Protein 8S8R (pdb70)

Sequence (253 aa):
MLAKRIIACLDVKDGRVVKGSNAENLRDSGDPVELGKFYSEIGIDELVFLDITASVEKRKTMLELVEKVAEQIDIPFTVGGGIHDFETASELILRGADKVSINTAAVENPSLITQIAQTFGSQAVVVAIDAKRVDGEFMVFTYSGKKNTGILLRDWVVEVEKRGAGEILLTSIDRDGTKSGYDTEMIRFVRPLTTLPIIASGGAGKMEHFLEAFLAGADAALAASVFHFREIDVRELKEYLKKHGVNVRLEGL

Foldseek 3Di:
DAAFFEEEEFEDELLWGDADADPVVFPDCRHCQRVQQVCLQQAHQEYEYEHAVLDDCCLVSLLVSLLNNQVRHDHAYEYEGNQQALVSLVSSVVSGHQAYEDEQNCVVPVLRLLVCCVVNNQSRYEYEFEWEQDVNFIFTADDLRPRGPVHGPLVVLLSNVVSRHQEYEYEHSVQAPVLQAFPLVVLLVSQVSDPHAYETHGHNNDLVSSLSNVVSPHRYYYYYCCVNNVPDRPQVSQVVNVVVPRNHDNPSD

Secondary structure (DSSP, 8-state):
----EEEEEEEEETTEE---S--TTSS-TT-HHHHHHHHHHHT--EEEEEESS-STTHHHHHHHHHHHHHTT--S-EEEESS--SHHHHHHHHHTT-SEEEESHHHHH-THHHHHHHHHH-GGGEEEEEEEEEETTEEEEEETTTTEEEEEEHHHHHHHHHHTT-SEEEEEETTTTTS-S---HHHHHHHGGG-SS-EEEES---SHHHHHHHHHTT-SEEEESHHHHTT-S-HHHHHHHHHHTT-----TT-

Solvent-accessible surface area: 11225 Å² total; per-residue (Å²): 198,106,51,41,37,0,1,0,10,6,42,0,112,85,11,103,6,56,104,76,26,109,14,153,89,26,236,41,12,0,34,0,21,51,13,0,86,44,14,27,102,56,4,0,15,11,0,4,0,67,3,93,53,32,71,121,126,10,104,111,32,1,22,80,1,0,76,89,0,33,134,90,14,131,23,54,2,2,0,0,14,24,6,123,59,64,93,9,0,8,28,2,24,131,88,27,3,67,22,0,11,3,30,30,13,0,20,99,68,35,39,2,0,35,70,0,9,144,84,49,32,48,148,6,0,0,0,12,0,22,0,51,139,40,140,44,86,17,29,0,20,1,114,112,11,180,98,64,32,54,60,44,0,113,67,11,0,72,48,0,55,166,82,22,3,11,9,0,10,3,14,4,45,80,79,79,46,70,82,68,6,7,20,32,91,3,4,131,77,0,59,106,49,10,118,24,35,0,3,1,15,6,4,6,18,112,47,67,23,0,16,57,0,15,124,10,15,0,6,0,0,5,5,31,21,0,11,46,104,134,76,21,80,3,121,101,0,0,60,42,0,82,177,90,64,11,39,2,110,54,110,69,57

Radius of gyration: 16.81 Å; Cα contacts (8 Å, |Δi|>4): 558; chains: 1; bounding box: 45×40×42 Å

Structure (mmCIF, N/CA/C/O backbone):
data_8S8R
#
_entry.id   8S8R
#
_cell.length_a   79.321
_cell.length_b   44.206
_cell.length_c   63.460
_cell.angle_alpha   90.00
_cell.angle_beta   111.82
_cell.angle_gamma   90.00
#
_symmetry.space_group_name_H-M   'C 1 2 1'
#
loop_
_entity.id
_entity.type
_entity.pdbx_description
1 polymer 'Imidazole glycerol phosphate synthase subunit HisF'
2 non-polymer 'PHOSPHATE ION'
3 water water
#
loop_
_atom_site.group_PDB
_atom_site.id
_atom_site.type_symbol
_atom_site.label_atom_id
_atom_site.label_alt_id
_atom_site.label_comp_id
_atom_site.label_asym_id
_atom_site.label_entity_id
_atom_site.label_seq_id
_atom_site.pdbx_PDB_ins_code
_atom_site.Cartn_x
_atom_site.Cartn_y
_atom_site.Cartn_z
_atom_site.occupancy
_atom_site.B_iso_or_equiv
_atom_site.auth_seq_id
_atom_site.auth_comp_id
_atom_site.auth_asym_id
_atom_site.auth_atom_id
_atom_site.pdbx_PDB_model_num
ATOM 1 N N . MET A 1 1 ? 14.253 20.470 -2.318 1.00 14.82 1 MET D N 1
ATOM 2 C CA . MET A 1 1 ? 14.328 20.325 -0.87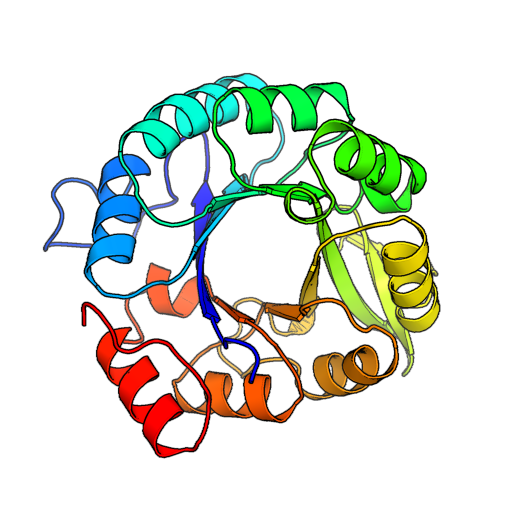1 1.00 16.48 1 MET D CA 1
ATOM 3 C C . MET A 1 1 ? 15.055 21.516 -0.261 1.00 14.93 1 MET D C 1
ATOM 4 O O . MET A 1 1 ? 15.749 22.253 -0.950 1.00 15.80 1 MET D O 1
ATOM 9 N N . LEU A 1 2 ? 14.891 21.703 1.046 1.00 15.78 2 LEU D N 1
ATOM 10 C CA . LEU A 1 2 ? 15.444 22.883 1.696 1.00 16.27 2 LEU D CA 1
ATOM 11 C C . LEU A 1 2 ? 16.964 22.831 1.688 1.00 13.74 2 LEU D C 1
ATOM 12 O O . LEU A 1 2 ? 17.570 21.760 1.800 1.00 16.22 2 LEU D O 1
ATOM 17 N N . ALA A 1 3 ? 17.573 23.995 1.518 1.00 18.16 3 ALA D N 1
ATOM 18 C CA . ALA A 1 3 ? 19.015 24.096 1.624 1.00 18.67 3 ALA D CA 1
ATOM 19 C C . ALA A 1 3 ? 19.463 23.726 3.031 1.00 15.07 3 ALA D C 1
ATOM 20 O O . ALA A 1 3 ? 18.738 23.904 4.020 1.00 16.51 3 ALA D O 1
ATOM 22 N N . LYS A 1 4 ? 20.668 23.190 3.114 1.00 13.84 4 LYS D N 1
ATOM 23 C CA . LYS A 1 4 ? 21.328 22.943 4.385 1.00 11.55 4 LYS D CA 1
ATOM 24 C C . LYS A 1 4 ? 22.596 23.780 4.385 1.00 12.20 4 LYS D C 1
ATOM 25 O O . LYS A 1 4 ? 23.411 23.676 3.461 1.00 16.72 4 LYS D O 1
ATOM 31 N N . ARG A 1 5 ? 22.744 24.637 5.386 1.00 9.71 5 ARG D N 1
ATOM 32 C CA . ARG A 1 5 ? 23.742 25.697 5.375 1.00 9.93 5 ARG D CA 1
ATOM 33 C C . ARG A 1 5 ? 24.834 25.444 6.403 1.00 8.50 5 ARG D C 1
ATOM 34 O O . ARG A 1 5 ? 24.578 24.898 7.478 1.00 9.06 5 ARG D O 1
ATOM 42 N N . ILE A 1 6 ? 26.053 25.850 6.053 1.00 8.81 6 ILE D N 1
ATOM 43 C CA . ILE A 1 6 ? 27.201 25.870 6.953 1.00 9.47 6 ILE D CA 1
ATOM 44 C C . ILE A 1 6 ? 27.455 27.325 7.306 1.00 8.66 6 ILE D C 1
ATOM 45 O O . ILE A 1 6 ? 27.652 28.156 6.411 1.00 9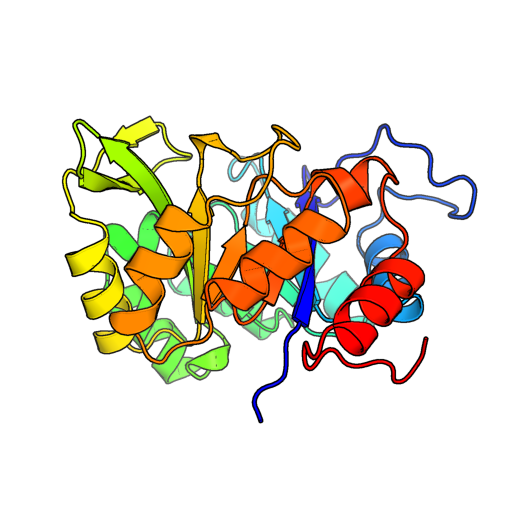.49 6 ILE D O 1
ATOM 50 N N . ILE A 1 7 ? 27.460 27.640 8.601 1.00 8.83 7 ILE D N 1
ATOM 51 C CA . ILE A 1 7 ? 27.552 29.018 9.072 1.00 9.34 7 ILE D CA 1
ATOM 52 C C . ILE A 1 7 ? 28.716 29.122 10.043 1.00 8.72 7 ILE D C 1
ATOM 53 O O . ILE A 1 7 ? 28.881 28.264 10.916 1.00 9.26 7 ILE D O 1
ATOM 58 N N . ALA A 1 8 ? 29.543 30.146 9.873 1.00 9.37 8 ALA D N 1
ATOM 59 C CA . ALA A 1 8 ? 30.664 30.399 10.768 1.00 9.71 8 ALA D CA 1
ATOM 60 C C . ALA A 1 8 ? 30.277 31.460 11.783 1.00 9.44 8 ALA D C 1
ATOM 61 O O . ALA A 1 8 ? 29.723 32.501 11.413 1.00 10.25 8 ALA D O 1
ATOM 63 N N . CYS A 1 9 ? 30.591 31.207 13.052 1.00 9.48 9 CYS D N 1
ATOM 64 C CA . CYS A 1 9 ? 30.357 32.166 14.118 1.00 10.72 9 CYS D CA 1
ATOM 65 C C . CYS A 1 9 ? 31.676 32.857 14.437 1.00 10.74 9 CYS D C 1
ATOM 66 O O . CYS A 1 9 ? 32.654 32.195 14.813 1.00 12.71 9 CYS D O 1
ATOM 69 N N . LEU A 1 10 ? 31.699 34.178 14.259 1.00 11.34 10 LEU D N 1
ATOM 70 C CA . LEU A 1 10 ? 32.864 35.014 14.507 1.00 11.97 10 LEU D CA 1
ATOM 71 C C . LEU A 1 10 ? 32.595 35.785 15.784 1.00 11.81 10 LEU D C 1
ATOM 72 O O . LEU A 1 10 ? 31.688 36.621 15.839 1.00 12.26 10 LEU D O 1
ATOM 77 N N . ASP A 1 11 ? 33.356 35.478 16.818 1.00 12.53 11 ASP D N 1
ATOM 78 C CA . ASP A 1 11 ? 33.179 36.152 18.085 1.00 12.98 11 ASP D CA 1
ATOM 79 C C . ASP A 1 11 ? 33.895 37.488 18.025 1.00 13.10 11 ASP D C 1
ATOM 80 O O . ASP A 1 11 ? 35.040 37.565 17.568 1.00 15.42 11 ASP D O 1
ATOM 85 N N . VAL A 1 12 ? 33.220 38.532 18.489 1.00 13.17 12 VAL D N 1
ATOM 86 C CA . VAL A 1 12 ? 33.668 39.904 18.307 1.00 15.42 12 VAL D CA 1
ATOM 87 C C . VAL A 1 12 ? 33.866 40.556 19.665 1.00 14.28 12 VAL D C 1
ATOM 88 O O . VAL A 1 12 ? 33.060 40.375 20.583 1.00 17.45 12 VAL D O 1
ATOM 92 N N . LYS A 1 13 ? 34.940 41.331 19.772 1.00 15.18 13 LYS D N 1
ATOM 93 C CA . LYS A 1 13 ? 35.201 42.187 20.916 1.00 15.85 13 LYS D CA 1
ATOM 94 C C . LYS A 1 13 ? 35.723 43.505 20.377 1.00 17.38 13 LYS D C 1
ATOM 95 O O . LYS A 1 13 ? 36.690 43.521 19.611 1.00 16.52 13 LYS D O 1
ATOM 101 N N . ASP A 1 14 ? 35.075 44.600 20.773 1.00 18.22 14 ASP D N 1
ATOM 102 C CA . ASP A 1 14 ? 35.450 45.945 20.331 1.00 19.67 14 ASP D CA 1
ATOM 103 C C . ASP A 1 14 ? 35.507 46.044 18.807 1.00 20.15 14 ASP D C 1
ATOM 104 O O . ASP A 1 14 ? 36.416 46.650 18.236 1.00 23.33 14 ASP D O 1
ATOM 109 N N . GLY A 1 15 ? 34.536 45.424 18.139 1.00 17.73 15 GLY D N 1
ATOM 110 C CA . GLY A 1 15 ? 34.438 45.531 16.699 1.00 20.98 15 GLY D CA 1
ATOM 111 C C . GLY A 1 15 ? 35.445 44.722 15.922 1.00 21.34 15 GLY D C 1
ATOM 112 O O . GLY A 1 15 ? 35.519 44.869 14.698 1.00 22.56 15 GLY D O 1
ATOM 113 N N . ARG A 1 16 ? 36.220 43.868 16.585 1.00 18.72 16 ARG D N 1
ATOM 114 C CA . ARG A 1 16 ? 37.196 43.030 15.907 1.00 20.00 16 ARG D CA 1
ATOM 115 C C . ARG A 1 16 ? 36.987 41.574 16.297 1.00 19.46 16 ARG D C 1
ATOM 116 O O . ARG A 1 16 ? 36.521 41.266 17.399 1.00 19.52 16 ARG D O 1
ATOM 124 N N . VAL A 1 17 ? 37.324 40.681 15.378 1.00 18.10 17 VAL D N 1
ATOM 125 C CA . VAL A 1 17 ? 37.141 39.258 15.627 1.00 18.88 17 VAL D CA 1
ATOM 126 C C . VAL A 1 17 ? 38.250 38.771 16.546 1.00 19.08 17 VAL D C 1
ATOM 127 O O . VAL A 1 17 ? 39.432 39.060 16.326 1.00 21.47 17 VAL D O 1
ATOM 131 N N . VAL A 1 18 ? 37.864 38.051 17.595 1.00 16.92 18 VAL D N 1
ATOM 132 C CA . VAL A 1 18 ? 38.802 37.495 18.561 1.00 19.64 18 VAL D CA 1
ATOM 133 C C . VAL A 1 18 ? 39.871 36.709 17.816 1.00 19.21 18 VAL D C 1
ATOM 134 O O . VAL A 1 18 ? 39.560 35.791 17.049 1.00 23.16 18 VAL D O 1
ATOM 138 N N . LYS A 1 19 ? 41.134 37.089 18.011 1.00 26.21 19 LYS D N 1
ATOM 139 C CA . LYS A 1 19 ? 42.239 36.531 17.241 1.00 32.27 19 LYS D CA 1
ATOM 140 C C . LYS A 1 19 ? 42.909 35.388 17.991 1.00 40.00 19 LYS D C 1
ATOM 141 O O . LYS A 1 19 ? 42.242 34.616 18.689 1.00 36.71 19 LYS D O 1
ATOM 147 N N . GLY A 1 20 ? 44.228 35.278 17.849 1.00 43.33 20 GLY D N 1
ATOM 148 C CA . GLY A 1 20 ? 44.971 34.229 18.516 1.00 48.66 20 GLY D CA 1
ATOM 149 C C . GLY A 1 20 ? 44.967 32.898 17.804 1.00 50.63 20 GLY D C 1
ATOM 150 O O . GLY A 1 20 ? 45.144 31.860 18.449 1.00 54.73 20 GLY D O 1
ATOM 151 N N . SER A 1 21 ? 44.783 32.891 16.482 1.00 49.38 21 SER D N 1
ATOM 152 C CA . SER A 1 21 ? 44.633 31.645 15.746 1.00 51.21 21 SER D CA 1
ATOM 153 C C . SER A 1 21 ? 45.479 31.532 14.485 1.00 53.60 21 SER D C 1
ATOM 154 O O . SER A 1 21 ? 45.495 30.453 13.880 1.00 53.37 21 SER D O 1
ATOM 157 N N . ASN A 1 22 ? 46.159 32.599 14.062 1.00 55.44 22 ASN D N 1
ATOM 158 C CA . ASN A 1 22 ? 47.119 32.547 12.962 1.00 55.84 22 ASN D CA 1
ATOM 159 C C . ASN A 1 22 ? 46.502 32.158 11.623 1.00 54.20 22 ASN D C 1
ATOM 160 O O . ASN A 1 22 ? 46.530 30.986 11.233 1.00 54.25 22 ASN D O 1
ATOM 165 N N . ALA A 1 23 ? 45.951 33.139 10.910 1.00 52.15 23 ALA D N 1
ATOM 166 C CA . ALA A 1 23 ? 45.567 32.966 9.513 1.00 50.65 23 ALA D CA 1
ATOM 167 C C . ALA A 1 23 ? 46.687 33.569 8.669 1.00 49.49 23 ALA D C 1
ATOM 168 O O . ALA A 1 23 ? 46.573 34.663 8.117 1.00 48.57 23 ALA D O 1
ATOM 170 N N . GLU A 1 24 ? 47.798 32.832 8.586 1.00 50.42 24 GLU D N 1
ATOM 171 C CA . GLU A 1 24 ? 48.966 33.307 7.852 1.00 51.40 24 GLU D CA 1
ATOM 172 C C . GLU A 1 24 ? 48.703 33.456 6.359 1.00 47.11 24 GLU D C 1
ATOM 173 O O . GLU A 1 24 ? 49.575 33.955 5.639 1.00 46.39 24 GLU D O 1
ATOM 179 N N . ASN A 1 25 ? 47.536 33.031 5.881 1.00 43.41 25 ASN D N 1
ATOM 180 C CA . ASN A 1 25 ? 47.078 33.343 4.537 1.00 39.70 25 ASN D CA 1
ATOM 181 C C . ASN A 1 25 ? 46.318 34.660 4.470 1.00 38.36 25 ASN D C 1
ATOM 182 O O . ASN A 1 25 ? 45.973 35.103 3.370 1.00 37.02 25 ASN D O 1
ATOM 187 N N . LEU A 1 26 ? 46.052 35.290 5.611 1.00 40.01 26 LEU D N 1
ATOM 188 C CA . LEU A 1 26 ? 45.351 36.562 5.673 1.00 36.18 26 LEU D CA 1
ATOM 189 C C . LEU A 1 26 ? 46.267 37.621 6.269 1.00 33.22 26 LEU D C 1
ATOM 190 O O . LEU A 1 26 ? 47.164 37.315 7.060 1.00 36.75 26 LEU D O 1
ATOM 195 N N . ARG A 1 27 ? 46.036 38.874 5.876 1.00 32.37 27 ARG D N 1
ATOM 196 C CA . ARG A 1 27 ? 46.825 39.968 6.425 1.00 35.20 27 ARG D CA 1
ATOM 197 C C . ARG A 1 27 ? 46.408 40.304 7.853 1.00 33.74 27 ARG D C 1
ATOM 198 O O . ARG A 1 27 ? 47.259 40.676 8.668 1.00 34.05 27 ARG D O 1
ATOM 206 N N . ASP A 1 28 ? 45.119 40.162 8.181 1.00 28.74 28 ASP D N 1
ATOM 207 C CA . ASP A 1 28 ? 44.644 40.475 9.529 1.00 29.29 28 ASP D CA 1
ATOM 208 C C . ASP A 1 28 ? 43.355 39.688 9.779 1.00 26.68 28 ASP D C 1
ATOM 209 O O . ASP A 1 28 ? 42.267 40.153 9.428 1.00 25.19 28 ASP D O 1
ATOM 214 N N . SER A 1 29 ? 43.490 38.523 10.415 1.00 27.90 29 SER D N 1
ATOM 215 C CA . SER A 1 29 ? 42.327 37.707 10.744 1.00 28.19 29 SER D CA 1
ATOM 216 C C . SER A 1 29 ? 41.458 38.312 11.840 1.00 23.97 29 SER D C 1
ATOM 217 O O . SER A 1 29 ? 40.408 37.739 12.155 1.00 23.99 29 SER D O 1
ATOM 220 N N . GLY A 1 30 ? 41.866 39.435 12.437 1.00 24.07 30 GLY D N 1
ATOM 221 C CA . GLY A 1 30 ? 40.994 40.158 13.345 1.00 24.58 30 GLY D CA 1
ATOM 222 C C . GLY A 1 30 ? 40.019 41.098 12.673 1.00 21.47 30 GLY D C 1
ATOM 22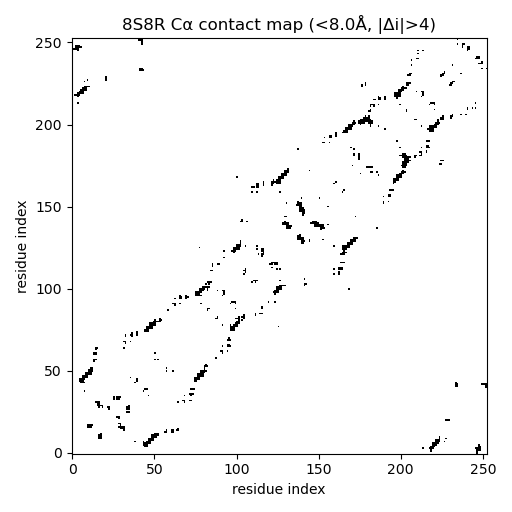3 O O . GLY A 1 30 ? 39.076 41.569 13.316 1.00 21.67 30 GLY D O 1
ATOM 224 N N . ASP A 1 31 ? 40.231 41.377 11.395 1.00 21.17 31 ASP D N 1
ATOM 225 C CA . ASP A 1 31 ? 39.366 42.279 10.648 1.00 20.91 31 ASP D CA 1
ATOM 226 C C . ASP A 1 31 ? 38.086 41.554 10.250 1.00 18.59 31 ASP D C 1
ATOM 227 O O . ASP A 1 31 ? 38.152 40.569 9.506 1.00 18.70 31 ASP D O 1
ATOM 232 N N . PRO A 1 32 ? 36.910 42.011 10.695 1.00 17.78 32 PRO D N 1
ATOM 233 C CA . PRO A 1 32 ? 35.669 41.313 10.314 1.00 17.41 32 PRO D CA 1
ATOM 234 C C . PRO A 1 32 ? 35.383 41.364 8.829 1.00 17.21 32 PRO D C 1
ATOM 235 O O . PRO A 1 32 ? 34.758 40.441 8.293 1.00 18.25 32 PRO D O 1
ATOM 239 N N . VAL A 1 33 ? 35.818 42.423 8.148 1.00 18.72 33 VAL D N 1
ATOM 240 C CA . VAL A 1 33 ? 35.627 42.510 6.706 1.00 19.69 33 VAL D CA 1
ATOM 241 C C . VAL A 1 33 ? 36.473 41.462 5.994 1.00 17.84 33 VAL D C 1
ATOM 242 O O . VAL A 1 33 ? 35.958 40.643 5.224 1.00 18.17 33 VAL D O 1
ATOM 246 N N . GLU A 1 34 ? 37.785 41.457 6.252 1.00 19.11 34 GLU D N 1
ATOM 247 C CA . GLU A 1 34 ? 38.658 40.527 5.543 1.00 19.05 34 GLU D CA 1
ATOM 248 C C . GLU A 1 34 ? 38.327 39.082 5.889 1.00 15.51 34 GLU D C 1
ATOM 249 O O . GLU A 1 34 ? 38.318 38.214 5.010 1.00 15.77 34 GLU D O 1
ATOM 255 N N . LEU A 1 35 ? 38.051 38.806 7.165 1.00 16.68 35 LEU D N 1
ATOM 256 C CA . LEU A 1 35 ? 37.757 37.435 7.562 1.00 16.86 35 LEU D CA 1
ATOM 257 C C . LEU A 1 35 ? 36.419 36.975 7.000 1.00 14.93 35 LEU D C 1
ATOM 258 O O . LEU A 1 35 ? 36.309 35.859 6.481 1.00 15.90 35 LEU D O 1
ATOM 263 N N . GLY A 1 36 ? 35.397 37.827 7.082 1.00 16.47 36 GLY D N 1
ATOM 264 C CA . GLY A 1 36 ? 34.104 37.462 6.526 1.00 15.70 36 GLY D CA 1
ATOM 265 C C . GLY A 1 36 ? 34.160 37.260 5.026 1.00 16.96 36 GLY D C 1
ATOM 266 O O . GLY A 1 36 ? 33.563 36.320 4.492 1.00 17.07 36 GLY D O 1
ATOM 267 N N . LYS A 1 37 ? 34.890 38.130 4.327 1.00 15.99 37 LYS D N 1
ATOM 268 C CA . LYS A 1 37 ? 35.030 37.978 2.883 1.00 17.34 37 LYS D CA 1
ATOM 269 C C . LYS A 1 37 ? 35.747 36.682 2.533 1.00 17.91 37 LYS D C 1
ATOM 270 O O . LYS A 1 37 ? 35.356 35.983 1.591 1.00 17.47 37 LYS D O 1
ATOM 276 N N . PHE A 1 38 ? 36.796 36.345 3.282 1.00 15.20 38 PHE D N 1
ATOM 277 C CA . PHE A 1 38 ? 37.495 35.086 3.060 1.00 16.61 38 PHE D CA 1
ATOM 278 C C . PHE A 1 38 ? 36.541 33.905 3.211 1.00 16.61 38 PHE D C 1
ATOM 279 O O . PHE A 1 38 ? 36.444 33.053 2.320 1.00 17.46 38 PHE D O 1
ATOM 287 N N . TYR A 1 39 ? 35.801 33.852 4.327 1.00 15.89 39 TYR D N 1
ATOM 288 C CA . TYR A 1 39 ? 34.856 32.752 4.520 1.00 16.57 39 TYR D CA 1
ATOM 289 C C . TYR A 1 39 ? 33.853 32.681 3.378 1.00 15.64 39 TYR D C 1
ATOM 290 O O . TYR A 1 39 ? 33.519 31.589 2.902 1.00 17.07 39 TYR D O 1
ATOM 299 N N . SER A 1 40 ? 33.363 33.839 2.936 1.00 16.17 40 SER D N 1
ATOM 300 C CA . SER A 1 40 ? 32.461 33.909 1.789 1.00 18.69 40 SER D CA 1
ATOM 301 C C . SER A 1 40 ? 33.069 33.269 0.550 1.00 21.37 40 SER D C 1
ATOM 302 O O . SER A 1 40 ? 32.359 32.665 -0.262 1.00 22.57 40 SER D O 1
ATOM 305 N N . GLU A 1 41 ? 34.381 33.403 0.378 1.00 18.61 41 GLU D N 1
ATOM 306 C CA . GLU A 1 41 ? 35.029 32.927 -0.837 1.00 19.36 41 GLU D CA 1
ATOM 307 C C . GLU A 1 41 ? 35.390 31.451 -0.777 1.00 22.87 41 GLU D C 1
ATOM 308 O O . GLU A 1 41 ? 35.571 30.830 -1.830 1.00 23.26 41 GLU D O 1
ATOM 314 N N . ILE A 1 42 ? 35.484 30.870 0.420 1.00 20.48 42 ILE D N 1
ATOM 315 C CA . ILE A 1 42 ? 35.844 29.466 0.557 1.00 20.70 42 ILE D CA 1
ATOM 316 C C . ILE A 1 42 ? 34.641 28.570 0.793 1.00 19.39 42 ILE D C 1
ATOM 317 O O . ILE A 1 42 ? 34.818 27.369 1.033 1.00 21.86 42 ILE D O 1
ATOM 322 N N . GLY A 1 43 ? 33.427 29.114 0.755 1.00 18.71 43 GLY D N 1
ATOM 323 C CA . GLY A 1 43 ? 32.230 28.302 0.753 1.00 18.89 43 GLY D CA 1
ATOM 324 C C . GLY A 1 43 ? 31.347 28.364 1.985 1.00 14.14 43 GLY D C 1
ATOM 325 O O . GLY A 1 43 ? 30.373 27.610 2.049 1.00 16.57 43 GLY D O 1
ATOM 326 N N . ILE A 1 44 ? 31.659 29.201 2.975 1.00 13.14 44 ILE D N 1
ATOM 327 C CA . ILE A 1 44 ? 30.745 29.396 4.095 1.00 11.97 44 ILE D CA 1
ATOM 328 C C . ILE A 1 44 ? 29.477 30.056 3.571 1.00 12.03 44 ILE D C 1
ATOM 329 O O . ILE A 1 44 ? 29.530 30.966 2.733 1.00 13.20 44 ILE D O 1
ATOM 334 N N . ASP A 1 45 ? 28.318 29.578 4.032 1.00 11.11 45 ASP D N 1
ATOM 335 C CA . ASP A 1 45 ? 27.050 30.063 3.503 1.00 10.10 45 ASP D CA 1
ATOM 336 C C . ASP A 1 45 ? 26.562 31.341 4.166 1.00 11.24 45 ASP D C 1
ATOM 337 O O . ASP A 1 45 ? 25.935 32.169 3.508 1.00 11.43 45 ASP D O 1
ATOM 342 N N . GLU A 1 46 ? 26.796 31.505 5.467 1.00 10.09 46 GLU D N 1
ATOM 343 C CA . GLU A 1 46 ? 26.392 32.698 6.197 1.00 8.98 46 GLU D CA 1
ATOM 344 C C . GLU A 1 46 ? 27.374 32.894 7.330 1.00 8.35 46 GLU D C 1
ATOM 345 O O . GLU A 1 46 ? 28.126 31.983 7.679 1.00 10.00 46 GLU D O 1
ATOM 351 N N . LEU A 1 47 ? 27.350 34.078 7.914 1.00 8.93 47 LEU D N 1
ATOM 352 C CA . LEU A 1 47 ? 28.154 34.367 9.082 1.00 9.53 47 LEU D CA 1
ATOM 353 C C . LEU A 1 47 ? 27.250 34.768 10.231 1.00 9.24 47 LEU D C 1
ATOM 354 O O . LEU A 1 47 ? 26.158 35.310 10.033 1.00 9.57 47 LEU D O 1
ATOM 359 N N . VAL A 1 48 ? 27.744 34.549 11.440 1.00 9.91 48 VAL D N 1
ATOM 360 C CA . VAL A 1 48 ? 27.191 35.164 12.634 1.00 9.26 48 VAL D CA 1
ATOM 361 C C . VAL A 1 48 ? 28.321 35.933 13.291 1.00 11.11 48 VAL D C 1
ATOM 362 O O . VAL A 1 48 ? 29.400 35.372 13.523 1.00 11.76 48 VAL D O 1
ATOM 366 N N . PHE A 1 49 ? 28.089 37.213 13.562 1.00 9.92 49 PHE D N 1
ATOM 367 C CA . PHE A 1 49 ? 29.000 38.021 14.364 1.00 10.60 49 PHE D CA 1
ATOM 368 C C . PHE A 1 49 ? 28.390 38.131 15.751 1.00 11.68 49 PHE D C 1
ATOM 369 O O . PHE A 1 49 ?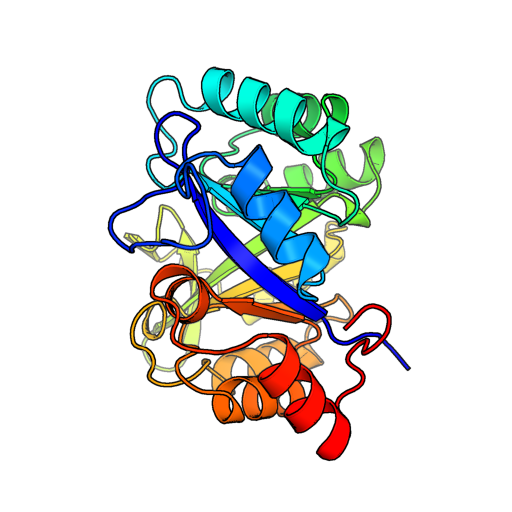 27.324 38.730 15.920 1.00 12.24 49 PHE D O 1
ATOM 377 N N . LEU A 1 50 ? 29.055 37.536 16.729 1.00 11.86 50 LEU D N 1
ATOM 378 C CA . LEU A 1 50 ? 28.559 37.458 18.093 1.00 11.95 50 LEU D CA 1
ATOM 379 C C . LEU A 1 50 ? 29.449 38.341 18.954 1.00 12.90 50 LEU D C 1
ATOM 380 O O . LEU A 1 50 ? 30.634 38.044 19.136 1.00 12.95 50 LEU D O 1
ATOM 385 N N . ASP A 1 51 ? 28.904 39.442 19.461 1.00 11.80 51 ASP D N 1
ATOM 386 C CA . ASP A 1 51 ? 29.666 40.228 20.425 1.00 13.95 51 ASP D CA 1
ATOM 387 C C . ASP A 1 51 ? 29.641 39.497 21.759 1.00 14.98 51 ASP D C 1
ATOM 388 O O . ASP A 1 51 ? 28.591 39.397 22.399 1.00 15.86 51 ASP D O 1
ATOM 393 N N . ILE A 1 52 ? 30.803 38.979 22.172 1.00 16.41 52 ILE D N 1
ATOM 394 C CA . ILE A 1 52 ? 30.901 38.149 23.374 1.00 17.82 52 ILE D CA 1
ATOM 395 C C . ILE A 1 52 ? 31.143 38.962 24.633 1.00 18.67 52 ILE D C 1
ATOM 396 O O . ILE A 1 52 ? 31.139 38.396 25.739 1.00 21.81 52 ILE D O 1
ATOM 401 N N . THR A 1 53 ? 31.402 40.259 24.496 1.00 19.26 53 THR D N 1
ATOM 402 C CA . THR A 1 53 ?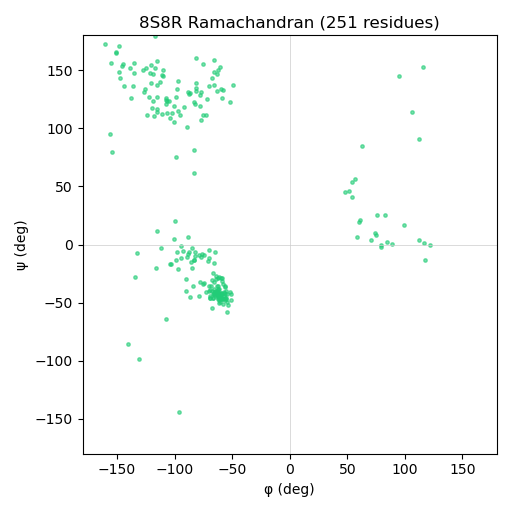 31.401 41.159 25.638 1.00 24.84 53 THR D CA 1
ATOM 403 C C . THR A 1 53 ? 29.992 41.678 25.884 1.00 30.62 53 THR D C 1
ATOM 404 O O . THR A 1 53 ? 29.520 41.708 27.024 1.00 40.20 53 THR D O 1
ATOM 408 N N . ALA A 1 54 ? 29.310 42.082 24.812 1.00 33.38 54 ALA D N 1
ATOM 409 C CA . ALA A 1 54 ? 27.902 42.473 24.821 1.00 37.26 54 ALA D CA 1
ATOM 410 C C . ALA A 1 54 ? 27.619 43.664 25.733 1.00 42.26 54 ALA D C 1
ATOM 411 O O . ALA A 1 54 ? 26.471 43.877 26.138 1.00 44.40 54 ALA D O 1
ATOM 413 N N . SER A 1 55 ? 28.636 44.468 26.052 1.00 43.83 55 SER D N 1
ATOM 414 C CA . SER A 1 55 ? 28.485 45.465 27.106 1.00 46.86 55 SER D CA 1
ATOM 415 C C . SER A 1 55 ? 28.945 46.863 26.707 1.00 47.47 55 SER D C 1
ATOM 416 O O . SER A 1 55 ? 28.200 47.613 26.068 1.00 47.92 55 SER D O 1
ATOM 419 N N . VAL A 1 56 ? 30.167 47.219 27.092 1.00 47.87 56 VAL D N 1
ATOM 420 C CA . VAL A 1 56 ? 30.622 48.605 27.048 1.00 48.93 56 VAL D CA 1
ATOM 421 C C . VAL A 1 56 ? 30.989 48.980 25.620 1.00 46.92 56 VAL D C 1
ATOM 422 O O . VAL A 1 56 ? 31.767 48.279 24.961 1.00 47.24 56 VAL D O 1
ATOM 426 N N . GLU A 1 57 ? 30.435 50.095 25.143 1.00 44.48 57 GLU D N 1
ATOM 427 C CA . GLU A 1 57 ? 30.622 50.593 23.783 1.00 42.31 57 GLU D CA 1
ATOM 428 C C . GLU A 1 57 ? 30.185 49.596 22.717 1.00 38.70 57 GLU D C 1
ATOM 429 O O . GLU A 1 57 ? 30.389 49.847 21.524 1.00 32.94 57 GLU D O 1
ATOM 435 N N . LYS A 1 58 ? 29.582 48.475 23.127 1.00 39.14 58 LYS D N 1
ATOM 436 C CA . LYS A 1 58 ? 29.165 47.433 22.194 1.00 34.06 58 LYS D CA 1
ATOM 437 C C . LYS A 1 58 ? 28.252 47.988 21.112 1.00 33.02 58 LYS D C 1
ATOM 438 O O . LYS A 1 58 ? 28.419 47.686 19.926 1.00 27.49 58 LYS D O 1
ATOM 444 N N . ARG A 1 59 ? 27.264 48.791 21.510 1.00 32.09 59 ARG D N 1
ATOM 445 C CA . ARG A 1 59 ? 26.278 49.302 20.566 1.00 32.61 59 ARG D CA 1
ATOM 446 C C . ARG A 1 59 ? 26.943 50.020 19.398 1.00 30.52 59 ARG D C 1
ATOM 447 O O . ARG A 1 59 ? 26.741 49.645 18.239 1.00 25.12 59 ARG D O 1
ATOM 455 N N . LYS A 1 60 ? 27.740 51.064 19.685 1.00 29.02 60 LYS D N 1
ATOM 456 C CA . LYS A 1 60 ? 28.402 51.823 18.619 1.00 27.80 60 LYS D CA 1
ATOM 457 C C . LYS A 1 60 ? 29.357 50.944 17.812 1.00 26.92 60 LYS D C 1
ATOM 458 O O . LYS A 1 60 ? 29.259 50.903 16.579 1.00 26.67 60 LYS D O 1
ATOM 464 N N . THR A 1 61 ? 30.245 50.194 18.480 1.00 25.21 61 THR D N 1
ATOM 465 C CA . THR A 1 61 ? 31.244 49.422 17.743 1.00 24.42 61 THR D CA 1
ATOM 466 C C . THR A 1 61 ? 30.599 48.376 16.842 1.00 20.79 61 THR D C 1
ATOM 467 O O . THR A 1 61 ? 31.097 48.120 15.741 1.00 18.86 61 THR D O 1
ATOM 471 N N . MET A 1 62 ? 29.490 47.776 17.279 1.00 20.19 62 MET D N 1
ATOM 472 C CA . MET A 1 62 ? 28.809 46.808 16.426 1.00 18.74 62 MET D CA 1
ATOM 473 C C . MET A 1 62 ? 28.142 47.480 15.234 1.00 19.16 62 MET D C 1
ATOM 474 O O . MET A 1 62 ? 28.108 46.911 14.137 1.00 17.89 62 MET D O 1
ATOM 479 N N . LEU A 1 63 ? 27.603 48.685 15.425 1.00 18.89 63 LEU D N 1
ATOM 480 C CA . LEU A 1 63 ? 27.046 49.418 14.292 1.00 18.21 63 LEU D CA 1
ATOM 481 C C . LEU A 1 63 ? 28.108 49.678 13.231 1.00 17.42 63 LEU D C 1
ATOM 482 O O . LEU A 1 63 ? 27.853 49.522 12.032 1.00 17.23 63 LEU D O 1
ATOM 487 N N . GLU A 1 64 ? 29.313 50.071 13.655 1.00 19.70 64 GLU D N 1
ATOM 488 C CA . GLU A 1 64 ? 30.381 50.325 12.694 1.00 18.78 64 GLU D CA 1
ATOM 489 C C . GLU A 1 64 ? 30.804 49.047 11.989 1.00 16.40 64 GLU D C 1
ATOM 490 O O . GLU A 1 64 ? 31.071 49.058 10.785 1.00 17.07 64 GLU D O 1
ATOM 496 N N . LEU A 1 65 ? 30.890 47.938 12.728 1.00 17.68 65 LEU D N 1
ATOM 497 C CA . LEU A 1 65 ? 31.203 46.660 12.101 1.00 15.29 65 LEU D CA 1
ATOM 498 C C . LEU A 1 65 ? 30.179 46.318 11.030 1.00 14.13 65 LEU D C 1
ATOM 499 O O . LEU A 1 65 ? 30.539 45.909 9.920 1.00 14.81 65 LEU D O 1
ATOM 504 N N . VAL A 1 66 ? 28.894 46.461 11.360 1.00 13.94 66 VAL D N 1
ATOM 505 C CA . VAL A 1 66 ? 27.833 46.156 10.402 1.00 13.89 66 VAL D CA 1
ATOM 506 C C . VAL A 1 66 ? 27.984 47.011 9.155 1.00 14.82 66 VAL D C 1
ATOM 507 O O . VAL A 1 66 ? 27.890 46.516 8.025 1.00 15.12 66 VAL D O 1
ATOM 511 N N . GLU A 1 67 ? 28.206 48.313 9.347 1.00 14.22 67 GLU D N 1
ATOM 512 C CA . GLU A 1 67 ? 28.359 49.218 8.214 1.00 16.11 67 GLU D CA 1
ATOM 513 C C . GLU A 1 67 ? 29.494 48.766 7.306 1.00 18.72 67 GLU D C 1
ATOM 514 O O . GLU A 1 67 ? 29.337 48.716 6.080 1.00 20.58 67 GLU D O 1
ATOM 520 N N . LYS A 1 68 ? 30.631 48.384 7.890 1.00 17.43 68 LYS D N 1
ATOM 521 C CA . LYS A 1 68 ? 31.766 47.964 7.074 1.00 18.84 68 LYS D CA 1
ATOM 522 C C . LYS A 1 68 ? 31.538 46.596 6.444 1.00 18.70 68 LYS D C 1
ATOM 523 O O . LYS A 1 68 ? 31.872 46.383 5.274 1.00 21.52 68 LYS D O 1
ATOM 529 N N . VAL A 1 69 ? 30.966 45.657 7.197 1.00 17.22 69 VAL D N 1
ATOM 530 C CA . VAL A 1 69 ? 30.799 44.301 6.684 1.00 16.31 69 VAL D CA 1
ATOM 531 C C . VAL A 1 69 ? 29.766 44.261 5.565 1.00 15.89 69 VAL D C 1
ATOM 532 O O . VAL A 1 69 ? 29.987 43.639 4.519 1.00 16.83 69 VAL D O 1
ATOM 536 N N . ALA A 1 70 ? 28.625 44.918 5.769 1.00 16.08 70 ALA D N 1
ATOM 537 C CA . ALA A 1 70 ? 27.520 44.809 4.820 1.00 16.09 70 ALA D CA 1
ATOM 538 C C . ALA A 1 70 ? 27.931 45.242 3.421 1.00 19.21 70 ALA D C 1
ATOM 539 O O . ALA A 1 70 ? 27.453 44.683 2.428 1.00 17.55 70 ALA D O 1
ATOM 541 N N . GLU A 1 71 ? 28.819 46.230 3.317 1.00 18.52 71 GLU D N 1
ATOM 542 C CA . GLU A 1 71 ? 29.173 46.736 1.998 1.00 22.71 71 GLU D CA 1
ATOM 543 C C . GLU A 1 71 ? 30.222 45.889 1.292 1.00 22.63 71 GLU D C 1
ATOM 544 O O . GLU A 1 71 ? 30.454 46.097 0.095 1.00 25.83 71 GLU D O 1
ATOM 550 N N . GLN A 1 72 ? 30.848 44.935 1.983 1.00 19.89 72 GLN D N 1
ATOM 551 C CA . GLN A 1 72 ? 31.945 44.172 1.410 1.00 21.15 72 GLN D CA 1
ATOM 552 C C . GLN A 1 72 ? 31.674 42.686 1.245 1.00 23.98 72 GLN D C 1
ATOM 553 O O . GLN A 1 72 ? 32.377 42.040 0.460 1.00 25.69 72 GLN D O 1
ATOM 559 N N . ILE A 1 73 ? 30.706 42.117 1.954 1.00 18.49 73 ILE D N 1
ATOM 560 C CA . ILE A 1 73 ? 30.479 40.679 1.879 1.00 22.26 73 ILE D CA 1
ATOM 561 C C . ILE A 1 73 ? 29.170 40.396 1.163 1.00 20.98 73 ILE D C 1
ATOM 562 O O . ILE A 1 73 ? 28.216 41.181 1.221 1.00 22.39 73 ILE D O 1
ATOM 567 N N . ASP A 1 74 ? 29.126 39.242 0.502 1.00 16.82 74 ASP D N 1
ATOM 568 C CA . ASP A 1 74 ? 28.022 38.885 -0.376 1.00 17.83 74 ASP D CA 1
ATOM 569 C C . ASP A 1 74 ? 27.230 37.684 0.122 1.00 18.37 74 ASP D C 1
ATOM 570 O O . ASP A 1 74 ? 26.422 37.132 -0.633 1.00 20.83 74 ASP D O 1
ATOM 575 N N . ILE A 1 75 ? 27.454 37.256 1.354 1.00 14.33 75 ILE D N 1
ATOM 576 C CA . ILE A 1 75 ? 26.640 36.213 1.979 1.00 12.58 75 ILE D CA 1
ATOM 577 C C . ILE A 1 75 ? 25.913 36.847 3.153 1.00 10.85 75 ILE D C 1
ATOM 578 O O . ILE A 1 75 ? 26.341 37.885 3.680 1.00 11.69 75 ILE D O 1
ATOM 583 N N . PRO A 1 76 ? 24.807 36.247 3.585 1.00 11.28 76 PRO D N 1
ATOM 584 C CA . PRO A 1 76 ? 24.061 36.821 4.707 1.00 10.22 76 PRO D CA 1
ATOM 585 C C . PRO A 1 76 ? 24.872 36.773 5.987 1.00 9.38 76 PRO D C 1
ATOM 586 O O . PRO A 1 76 ? 25.675 35.860 6.205 1.00 10.30 76 PRO D O 1
ATOM 590 N N . PHE A 1 77 ? 24.650 37.769 6.838 1.00 10.53 77 PHE D N 1
ATOM 591 C CA . PHE A 1 77 ? 25.192 37.707 8.182 1.00 10.45 77 PHE D CA 1
ATOM 592 C C . PHE A 1 77 ? 24.159 38.118 9.214 1.00 9.29 77 PHE D C 1
ATOM 593 O O . PHE A 1 77 ? 23.278 38.957 8.973 1.00 9.39 77 PHE D O 1
ATOM 601 N N . THR A 1 78 ? 24.289 37.486 10.371 1.00 8.96 78 THR D N 1
ATOM 602 C CA . THR A 1 78 ? 23.496 37.761 11.552 1.00 8.92 78 THR D CA 1
ATOM 603 C C . THR A 1 78 ? 24.405 38.417 12.571 1.00 8.69 78 THR D C 1
ATOM 604 O O . THR A 1 78 ? 25.598 38.123 12.640 1.00 10.01 78 THR D O 1
ATOM 608 N N . VAL A 1 79 ? 23.900 39.339 13.360 1.00 30.00 79 VAL D N 1
ATOM 609 C CA . VAL A 1 79 ? 24.639 39.912 14.478 1.00 30.00 79 VAL D CA 1
ATOM 610 C C . VAL A 1 79 ? 24.021 39.506 15.812 1.00 30.00 79 VAL D C 1
ATOM 611 O O . VAL A 1 79 ? 22.810 39.745 16.022 1.00 30.00 79 VAL D O 1
ATOM 615 N N . GLY A 1 80 ? 24.583 39.227 16.730 1.00 10.86 80 GLY D N 1
ATOM 616 C CA . GLY A 1 80 ? 23.980 38.931 18.011 1.00 12.99 80 GLY D CA 1
ATOM 617 C C . GLY A 1 80 ? 24.899 39.340 19.138 1.00 11.74 80 GLY D C 1
ATOM 618 O O . GLY A 1 80 ? 26.058 39.695 18.929 1.00 12.04 80 GLY D O 1
ATOM 619 N N . GLY A 1 81 ? 24.353 39.274 20.347 1.00 13.96 81 GLY D N 1
ATOM 620 C CA . GLY A 1 81 ? 25.128 39.494 21.549 1.00 15.57 81 GLY D CA 1
ATOM 621 C C . GLY A 1 81 ? 24.712 40.768 22.246 1.00 19.68 81 GLY D C 1
ATOM 622 O O . GLY A 1 81 ? 25.235 41.844 21.950 1.00 22.46 81 GLY D O 1
ATOM 623 N N . GLY A 1 82 ? 23.756 40.659 23.162 1.00 16.84 82 GLY D N 1
ATOM 624 C CA . GLY A 1 82 ? 23.315 41.811 23.916 1.00 19.12 82 GLY D CA 1
ATOM 625 C C . GLY A 1 82 ? 22.420 42.769 23.167 1.00 17.19 82 GLY D C 1
ATOM 626 O O . GLY A 1 82 ? 22.386 43.957 23.499 1.00 22.40 82 GLY D O 1
ATOM 627 N N . ILE A 1 83 ? 21.700 42.297 22.153 1.00 16.27 83 ILE D N 1
ATOM 628 C CA . ILE A 1 83 ? 20.684 43.109 21.494 1.00 14.64 83 ILE D CA 1
ATOM 629 C C . ILE A 1 83 ? 19.473 43.118 22.415 1.00 14.56 83 ILE D C 1
ATOM 630 O O . ILE A 1 83 ? 18.781 42.107 22.562 1.00 16.12 83 ILE D O 1
ATOM 635 N N . HIS A 1 84 ? 19.235 44.255 23.064 1.00 16.27 84 HIS D N 1
ATOM 636 C CA . HIS A 1 84 ? 18.292 44.329 24.171 1.00 18.34 84 HIS D CA 1
ATOM 637 C C . HIS A 1 84 ? 16.920 44.865 23.789 1.00 15.96 84 HIS D C 1
ATOM 638 O O . HIS A 1 84 ? 15.993 44.754 24.598 1.00 17.84 84 HIS D O 1
ATOM 645 N N . ASP A 1 85 ? 16.753 45.463 22.612 1.00 14.42 85 ASP D N 1
ATOM 646 C CA . ASP A 1 85 ? 15.486 46.128 22.344 1.00 14.82 85 ASP D CA 1
ATOM 647 C C . ASP A 1 85 ? 15.296 46.306 20.846 1.00 13.71 85 ASP D C 1
ATOM 648 O O . ASP A 1 85 ? 16.202 46.059 20.044 1.00 14.46 85 ASP D O 1
ATOM 653 N N . PHE A 1 86 ? 14.096 46.765 20.489 1.00 13.15 86 PHE D N 1
ATOM 654 C CA . PHE A 1 86 ? 13.744 46.932 19.086 1.00 13.73 86 PHE D CA 1
ATOM 655 C C . PHE A 1 86 ? 14.627 47.967 18.401 1.00 13.38 86 PHE D C 1
ATOM 656 O O . PHE A 1 86 ? 15.048 47.768 17.257 1.00 14.05 86 PHE D O 1
ATOM 664 N N . GLU A 1 87 ? 14.906 49.084 19.076 1.00 14.54 87 GLU D N 1
ATOM 665 C CA . GLU A 1 87 ? 15.710 50.129 18.449 1.00 15.05 87 GLU D CA 1
ATOM 666 C C . GLU A 1 87 ? 17.098 49.622 18.080 1.00 13.58 87 GLU D C 1
ATOM 667 O O . GLU A 1 87 ? 17.604 49.912 16.991 1.00 14.00 87 GLU D O 1
ATOM 673 N N . THR A 1 88 ? 17.724 48.857 18.970 1.00 14.10 88 THR D N 1
ATOM 674 C CA . THR A 1 88 ? 19.039 48.310 18.667 1.00 14.08 88 THR D CA 1
ATOM 675 C C . THR A 1 88 ? 18.975 47.382 17.460 1.00 12.38 88 THR D C 1
ATOM 676 O O . THR A 1 88 ? 19.804 47.468 16.548 1.00 13.06 88 THR D O 1
ATOM 680 N N . ALA A 1 89 ? 17.988 46.482 17.440 1.00 12.92 89 ALA D N 1
ATOM 681 C CA . ALA A 1 89 ? 17.845 45.576 16.310 1.00 11.92 89 ALA D CA 1
ATOM 682 C C . ALA A 1 89 ? 17.614 46.354 15.026 1.00 11.43 89 ALA D C 1
ATOM 683 O O . ALA A 1 89 ? 18.224 46.061 13.991 1.00 12.17 89 ALA D O 1
ATOM 685 N N . SER A 1 90 ? 16.738 47.363 15.088 1.00 12.80 90 SER D N 1
ATOM 686 C CA . SER A 1 90 ? 16.418 48.174 13.919 1.00 12.39 90 SER D CA 1
ATOM 687 C C . SER A 1 90 ? 17.660 48.854 13.361 1.00 11.90 90 SER D C 1
ATOM 688 O O . SER A 1 90 ? 17.895 48.847 12.147 1.00 12.87 90 SER D O 1
ATOM 692 N N . GLU A 1 91 ? 18.468 49.447 14.238 1.00 12.85 91 GLU D N 1
ATOM 693 C CA . GLU A 1 91 ? 19.662 50.139 13.774 1.00 14.94 91 GLU D CA 1
ATOM 694 C C . GLU A 1 91 ? 20.583 49.187 13.038 1.00 12.52 91 GLU D C 1
ATOM 695 O O . GLU A 1 91 ? 21.146 49.530 11.992 1.00 13.13 91 GLU D O 1
ATOM 701 N N . LEU A 1 92 ? 20.733 47.976 13.566 1.00 11.46 92 LEU D N 1
ATOM 702 C CA . LEU A 1 92 ? 21.637 47.011 12.954 1.00 10.79 92 LEU D CA 1
ATOM 703 C C . LEU A 1 92 ? 21.134 46.579 11.583 1.00 10.87 92 LEU D C 1
ATOM 704 O O . LEU A 1 92 ? 21.911 46.503 10.627 1.00 12.29 92 LEU D O 1
ATOM 709 N N . ILE A 1 93 ? 19.845 46.267 11.474 1.00 11.44 93 ILE D N 1
ATOM 710 C CA . ILE A 1 93 ? 19.310 45.842 10.185 1.00 11.41 93 ILE D CA 1
ATOM 711 C C . I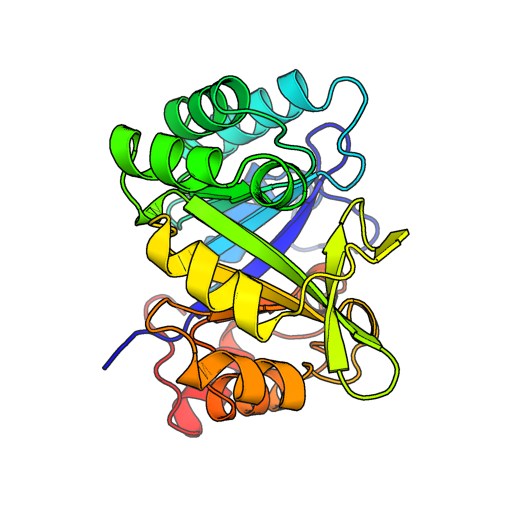LE A 1 93 ? 19.379 46.979 9.179 1.00 12.01 93 ILE D C 1
ATOM 712 O O . ILE A 1 93 ? 19.739 46.777 8.011 1.00 13.51 93 ILE D O 1
ATOM 717 N N . LEU A 1 94 ? 19.026 48.191 9.611 1.00 12.65 94 LEU D N 1
ATOM 718 C CA . LEU A 1 94 ? 19.036 49.327 8.697 1.00 13.71 94 LEU D CA 1
ATOM 719 C C . LEU A 1 94 ? 20.432 49.607 8.172 1.00 15.16 94 LEU D C 1
ATOM 720 O O . LEU A 1 94 ? 20.580 50.136 7.062 1.00 17.31 94 LEU D O 1
ATOM 725 N N . ARG A 1 95 ? 21.461 49.284 8.944 1.00 14.31 95 ARG D N 1
ATOM 726 C CA . ARG A 1 95 ? 22.824 49.480 8.481 1.00 13.90 95 ARG D CA 1
ATOM 727 C C . ARG A 1 95 ? 23.351 48.322 7.651 1.00 14.54 95 ARG D C 1
ATOM 728 O O . ARG A 1 95 ? 24.476 48.402 7.151 1.00 15.76 95 ARG D O 1
ATOM 736 N N . GLY A 1 96 ? 22.574 47.259 7.479 1.00 13.22 96 GLY D N 1
ATOM 737 C CA . GLY A 1 96 ? 22.946 46.197 6.564 1.00 13.71 96 GLY D CA 1
ATOM 738 C C . GLY A 1 96 ? 23.069 44.823 7.183 1.00 12.25 96 GLY D C 1
ATOM 739 O O . GLY A 1 96 ? 23.379 43.876 6.452 1.00 12.74 96 GLY D O 1
ATOM 740 N N . ALA A 1 97 ? 22.847 44.633 8.483 1.00 11.41 97 ALA D N 1
ATOM 741 C CA . ALA A 1 97 ? 22.758 43.273 8.992 1.00 10.50 97 ALA D CA 1
ATOM 742 C C . ALA A 1 97 ? 21.567 42.587 8.341 1.00 10.33 97 ALA D C 1
ATOM 743 O O . ALA A 1 97 ? 20.475 43.149 8.272 1.00 11.46 97 ALA D O 1
ATOM 745 N N . ASP A 1 98 ? 21.774 41.371 7.840 1.00 9.62 98 ASP D N 1
ATOM 746 C CA . ASP A 1 98 ? 20.651 40.656 7.255 1.00 10.06 98 ASP D CA 1
ATOM 747 C C . ASP A 1 98 ? 19.720 40.124 8.319 1.00 9.69 98 ASP D C 1
ATOM 748 O O . ASP A 1 98 ? 18.507 40.056 8.103 1.00 10.41 98 ASP D O 1
ATOM 753 N N . LYS A 1 99 ? 20.264 39.755 9.473 1.00 9.31 99 LYS D N 1
ATOM 754 C CA . LYS A 1 99 ? 19.463 39.209 10.549 1.00 9.21 99 LYS D CA 1
ATOM 755 C C . LYS A 1 99 ? 20.051 39.672 11.863 1.00 8.13 99 LYS D C 1
ATOM 756 O O . LYS A 1 99 ? 21.241 39.973 11.964 1.00 8.88 99 LYS D O 1
ATOM 763 N N . VAL A 1 100 ? 19.201 39.706 12.872 1.00 8.77 100 VAL D N 1
ATOM 764 C CA . VAL A 1 100 ? 19.651 39.904 14.238 1.00 8.60 100 VAL D CA 1
ATOM 765 C C . VAL A 1 100 ? 19.259 38.691 15.045 1.00 8.57 100 VAL D C 1
ATOM 766 O O . VAL A 1 100 ? 18.214 38.078 14.808 1.00 10.30 100 VAL D O 1
ATOM 770 N N . SER A 1 101 ? 20.096 38.361 16.016 1.00 8.43 101 SER D N 1
ATOM 771 C CA . SER A 1 101 ? 19.832 37.276 16.945 1.00 9.40 101 SER D CA 1
ATOM 772 C C . SER A 1 101 ? 19.486 37.877 18.297 1.00 9.72 101 SER D C 1
ATOM 773 O O . SER A 1 101 ? 20.255 38.679 18.841 1.00 11.53 101 SER D O 1
ATOM 776 N N . ILE A 1 102 ? 18.325 37.513 18.817 1.00 9.22 102 ILE D N 1
ATOM 777 C CA . ILE A 1 102 ? 17.884 37.952 20.130 1.00 9.06 102 ILE D CA 1
ATOM 778 C C . ILE A 1 102 ? 17.640 36.718 20.981 1.00 8.32 102 ILE D C 1
ATOM 779 O O . ILE A 1 102 ? 17.237 35.661 20.486 1.00 8.67 102 ILE D O 1
ATOM 784 N N . ASN A 1 103 ? 17.886 36.859 22.277 1.00 9.35 103 ASN D N 1
ATOM 785 C CA . ASN A 1 103 ? 17.788 35.727 23.175 1.00 8.97 103 ASN D CA 1
ATOM 786 C C . ASN A 1 103 ? 17.161 36.205 24.473 1.00 8.38 103 ASN D C 1
ATOM 787 O O . ASN A 1 103 ? 15.944 36.141 24.627 1.00 8.99 103 ASN D O 1
ATOM 792 N N . THR A 1 104 ? 17.972 36.723 25.394 1.00 8.11 104 THR D N 1
ATOM 793 C CA . THR A 1 104 ? 17.424 37.168 26.671 1.00 9.02 104 THR D CA 1
ATOM 794 C C . THR A 1 104 ? 16.316 38.188 26.461 1.00 9.21 104 THR D C 1
ATOM 795 O O . THR A 1 104 ? 15.269 38.124 27.112 1.00 10.54 104 THR D O 1
ATOM 799 N N . ALA A 1 105 ? 16.513 39.125 25.537 1.00 10.42 105 ALA D N 1
ATOM 800 C CA . ALA A 1 105 ? 15.498 40.149 25.310 1.00 11.36 105 ALA D CA 1
ATOM 801 C C . ALA A 1 105 ? 14.213 39.555 24.754 1.00 11.68 105 A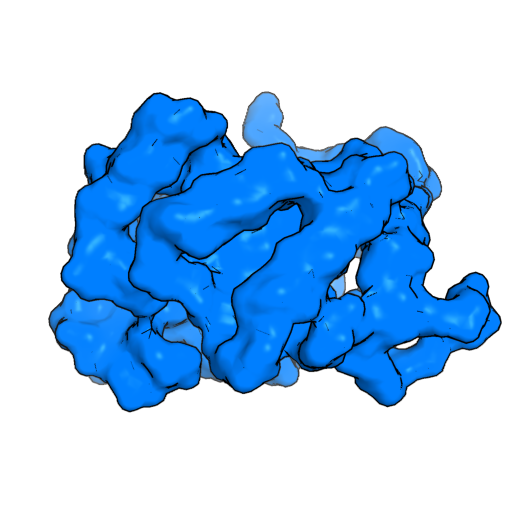LA D C 1
ATOM 802 O O . ALA A 1 105 ? 13.119 40.070 25.024 1.00 12.42 105 ALA D O 1
ATOM 804 N N . ALA A 1 106 ? 14.321 38.487 23.962 1.00 10.07 106 ALA D N 1
ATOM 805 C CA . ALA A 1 106 ? 13.126 37.823 23.454 1.00 9.98 106 ALA D CA 1
ATOM 806 C C . ALA A 1 106 ? 12.375 37.110 24.571 1.00 10.56 106 ALA D C 1
ATOM 807 O O . ALA A 1 106 ? 11.144 37.184 24.652 1.00 10.51 106 ALA D O 1
ATOM 809 N N . VAL A 1 107 ? 13.097 36.370 25.413 1.00 9.17 107 VAL D N 1
ATOM 810 C CA . VAL A 1 107 ? 12.459 35.683 26.534 1.00 10.06 107 VAL D CA 1
ATOM 811 C C . VAL A 1 107 ? 11.713 36.676 27.407 1.00 11.15 107 VAL D C 1
ATOM 812 O O . VAL A 1 107 ? 10.583 36.419 27.848 1.00 13.03 107 VAL D O 1
ATOM 816 N N . GLU A 1 108 ? 12.313 37.834 27.640 1.00 11.07 108 GLU D N 1
ATOM 817 C CA . GLU A 1 108 ? 11.734 38.806 28.553 1.00 13.22 108 GLU D CA 1
ATOM 818 C C . GLU A 1 108 ? 10.672 39.675 27.902 1.00 12.31 108 GLU D C 1
ATOM 819 O O . GLU A 1 108 ? 9.910 40.338 28.618 1.00 13.50 108 GLU D O 1
ATOM 825 N N . ASN A 1 109 ? 10.576 39.660 26.579 1.00 11.70 109 ASN D N 1
ATOM 826 C CA . ASN A 1 109 ? 9.577 40.444 25.863 1.00 11.31 109 ASN D CA 1
ATOM 827 C C . ASN A 1 109 ? 9.317 39.739 24.544 1.00 11.50 109 ASN D C 1
ATOM 828 O O . ASN A 1 109 ? 9.855 40.120 23.500 1.00 11.62 109 ASN D O 1
ATOM 833 N N . PRO A 1 110 ? 8.509 38.676 24.557 1.00 10.20 110 PRO D N 1
ATOM 834 C CA . PRO A 1 110 ? 8.346 37.876 23.331 1.00 11.89 110 PRO D CA 1
ATOM 835 C C . PRO A 1 110 ? 7.815 38.648 22.136 1.00 10.60 110 PRO D C 1
ATOM 836 O O . PRO A 1 110 ? 8.143 38.286 20.999 1.00 11.00 110 PRO D O 1
ATOM 840 N N . SER A 1 111 ? 7.024 39.705 22.345 1.00 11.40 111 SER D N 1
ATOM 841 C CA . SER A 1 111 ? 6.550 40.467 21.199 1.00 12.32 111 SER D CA 1
ATOM 842 C C . SER A 1 111 ? 7.662 41.257 20.532 1.00 11.60 111 SER D C 1
ATOM 843 O O . SER A 1 111 ? 7.448 41.756 19.425 1.00 12.18 111 SER D O 1
ATOM 846 N N . LEU A 1 112 ? 8.839 41.374 21.152 1.00 11.40 112 LEU D N 1
ATOM 847 C CA . LEU A 1 112 ? 9.985 41.918 20.428 1.00 10.98 112 LEU D CA 1
ATOM 848 C C . LEU A 1 112 ? 10.235 41.134 19.149 1.00 10.84 112 LEU D C 1
ATOM 849 O O . LEU A 1 112 ? 10.558 41.717 18.107 1.00 11.03 112 LEU D O 1
ATOM 854 N N . ILE A 1 113 ? 10.090 39.808 19.215 1.00 9.01 113 ILE D N 1
ATOM 855 C CA . ILE A 1 113 ? 10.223 38.964 18.029 1.00 9.87 113 ILE D CA 1
ATOM 856 C C . ILE A 1 113 ? 9.300 39.461 16.932 1.00 10.85 113 ILE D C 1
ATOM 857 O O . ILE A 1 113 ? 9.710 39.667 15.783 1.00 10.91 113 ILE D O 1
ATOM 862 N N . THR A 1 114 ? 8.023 39.628 17.283 1.00 10.69 114 THR D N 1
ATOM 863 C CA . THR A 1 114 ? 7.003 40.004 16.313 1.00 11.72 114 THR D CA 1
ATOM 864 C C . THR A 1 114 ? 7.257 41.400 15.770 1.00 12.54 114 THR D C 1
ATOM 865 O O . THR A 1 114 ? 7.056 41.656 14.578 1.00 12.50 114 THR D O 1
ATOM 869 N N . GLN A 1 115 ? 7.702 42.313 16.629 1.00 11.94 115 GLN D N 1
ATOM 870 C CA . GLN A 1 115 ? 7.970 43.676 16.185 1.00 12.77 115 GLN D CA 1
ATOM 871 C C . GLN A 1 115 ? 9.055 43.705 15.126 1.00 12.53 115 GLN D C 1
ATOM 872 O O . GLN A 1 115 ? 8.911 44.369 14.092 1.00 13.05 115 GLN D O 1
ATOM 878 N N . ILE A 1 116 ? 10.167 43.011 15.372 1.00 12.35 116 ILE D N 1
ATOM 879 C CA . ILE A 1 116 ? 11.214 42.966 14.362 1.00 11.69 116 ILE D CA 1
ATOM 880 C C . ILE A 1 116 ? 10.700 42.297 13.101 1.00 11.74 116 ILE D C 1
ATOM 881 O O . ILE A 1 116 ? 10.931 42.783 11.988 1.00 12.52 116 ILE D O 1
ATOM 886 N N . ALA A 1 117 ? 9.971 41.193 13.247 1.00 11.64 117 ALA D N 1
ATOM 887 C CA . ALA A 1 117 ? 9.501 40.465 12.073 1.00 12.01 117 ALA D CA 1
ATOM 888 C C . ALA A 1 117 ? 8.547 41.309 11.242 1.00 12.41 117 ALA D C 1
ATOM 889 O O . ALA A 1 117 ? 8.587 41.273 10.004 1.00 12.77 117 ALA D O 1
ATOM 891 N N . GLN A 1 118 ? 7.656 42.045 11.901 1.00 12.84 118 GLN D N 1
ATOM 892 C CA . GLN A 1 118 ? 6.678 42.832 11.157 1.00 15.11 118 GLN D CA 1
ATOM 893 C C . GLN A 1 118 ? 7.340 43.982 10.413 1.00 15.42 118 GLN D C 1
ATOM 894 O O . GLN A 1 118 ? 6.923 44.323 9.301 1.00 18.89 118 GLN D O 1
ATOM 900 N N . THR A 1 119 ? 8.376 44.583 10.993 1.00 14.19 119 THR D N 1
ATOM 901 C CA . THR A 1 119 ? 9.016 45.716 10.338 1.00 14.11 119 THR D CA 1
ATOM 902 C C . THR A 1 119 ? 9.955 45.258 9.233 1.00 13.96 119 THR D C 1
ATOM 903 O O . THR A 1 119 ? 9.936 45.809 8.123 1.00 16.10 119 THR D O 1
ATOM 907 N N . PHE A 1 120 ? 10.759 44.231 9.507 1.00 11.84 120 PHE D N 1
ATOM 908 C CA . PHE A 1 120 ? 11.865 43.862 8.640 1.00 12.50 120 PHE D CA 1
ATOM 909 C C . PHE A 1 120 ? 11.664 42.531 7.945 1.00 12.45 120 PHE D C 1
ATOM 910 O O . PHE A 1 120 ? 12.509 42.136 7.131 1.00 14.54 120 PHE D O 1
ATOM 918 N N . GLY A 1 121 ? 10.573 41.837 8.237 1.00 12.25 121 GLY D N 1
ATOM 919 C CA . GLY A 1 121 ? 10.365 40.505 7.716 1.00 12.16 121 GLY D CA 1
ATOM 920 C C . GLY A 1 121 ? 10.820 39.462 8.713 1.00 11.16 121 GLY D C 1
ATOM 921 O O . GLY A 1 121 ? 11.802 39.665 9.430 1.00 11.09 121 GLY D O 1
ATOM 922 N N . SER A 1 122 ? 10.110 38.335 8.765 1.00 11.23 122 SER D N 1
ATOM 923 C CA . SER A 1 122 ? 10.467 37.281 9.708 1.00 11.56 122 SER D CA 1
ATOM 924 C C . SER A 1 122 ? 11.880 36.774 9.488 1.00 10.97 122 SER D C 1
ATOM 925 O O . SER A 1 122 ? 12.542 36.363 10.449 1.00 11.43 122 SER D O 1
ATOM 929 N N . GLN A 1 123 ? 12.362 36.783 8.245 1.00 12.10 123 GLN D N 1
ATOM 930 C CA . GLN A 1 123 ? 13.688 36.240 7.985 1.00 13.35 123 GLN D CA 1
ATOM 931 C C . GLN A 1 123 ? 14.783 37.053 8.655 1.00 12.97 123 GLN D C 1
ATOM 932 O O . GLN A 1 123 ? 15.908 36.558 8.788 1.00 14.60 123 GLN D O 1
ATOM 938 N N . ALA A 1 124 ? 14.482 38.276 9.087 1.00 11.64 124 ALA D N 1
ATOM 939 C CA . ALA A 1 124 ? 15.472 39.088 9.769 1.00 11.66 124 ALA D CA 1
ATOM 940 C C . ALA A 1 124 ? 15.595 38.763 11.243 1.00 11.99 124 ALA D C 1
ATOM 941 O O . ALA A 1 124 ? 16.480 39.319 11.899 1.00 11.74 124 ALA D O 1
ATOM 943 N N . VAL A 1 125 ? 14.737 37.911 11.790 1.00 10.57 125 VAL D N 1
ATOM 944 C CA . VAL A 1 125 ? 14.746 37.661 13.224 1.00 10.72 125 VAL D CA 1
ATOM 945 C C . VAL A 1 125 ? 15.135 36.218 13.498 1.00 10.58 125 VAL D C 1
ATOM 946 O O . VAL A 1 125 ? 14.417 35.274 13.147 1.00 11.94 125 VAL D O 1
ATOM 950 N N . VAL A 1 126 ? 16.290 36.071 14.122 1.00 8.27 126 VAL D N 1
ATOM 951 C CA . VAL A 1 126 ? 16.783 34.797 14.617 1.00 8.15 126 VAL D CA 1
ATOM 952 C C . VAL A 1 126 ? 16.596 34.827 16.127 1.00 8.44 126 VAL D C 1
ATOM 953 O O . VAL A 1 126 ? 17.063 35.759 16.792 1.00 9.33 126 VAL D O 1
ATOM 957 N N . VAL A 1 127 ? 15.876 33.866 16.688 1.00 7.82 127 VAL D N 1
ATOM 958 C CA . VAL A 1 127 ? 15.804 33.745 18.136 1.00 7.98 127 VAL D CA 1
ATOM 959 C C . VAL A 1 127 ? 16.820 32.700 18.544 1.00 7.42 127 VAL D C 1
ATOM 960 O O . VAL A 1 127 ? 16.724 31.531 18.151 1.00 7.28 127 VAL D O 1
ATOM 964 N N . ALA A 1 128 ? 17.825 33.146 19.282 1.00 7.62 128 ALA D N 1
ATOM 965 C CA . ALA A 1 128 ? 18.818 32.250 19.840 1.00 7.93 128 ALA D CA 1
ATOM 966 C C . ALA A 1 128 ? 18.249 31.682 21.126 1.00 7.59 128 ALA D C 1
ATOM 967 O O . ALA A 1 128 ? 17.856 32.435 22.026 1.00 8.62 128 ALA D O 1
ATOM 969 N N . ILE A 1 129 ? 18.165 30.366 21.200 1.00 7.90 129 ILE D N 1
ATOM 970 C CA . ILE A 1 129 ? 17.706 29.658 22.381 1.00 8.60 129 ILE D CA 1
ATOM 971 C C . ILE A 1 129 ? 18.878 28.860 22.896 1.00 8.06 129 ILE D C 1
ATOM 972 O O . ILE A 1 129 ? 19.379 27.968 22.201 1.00 9.19 129 ILE D O 1
ATOM 977 N N . ASP A 1 130 ? 19.322 29.194 24.098 1.00 8.66 130 ASP D N 1
ATOM 978 C CA . ASP A 1 130 ? 20.352 28.443 24.790 1.00 8.78 130 ASP D CA 1
ATOM 979 C C . ASP A 1 130 ? 19.646 27.527 25.766 1.00 9.38 130 ASP D C 1
ATOM 980 O O . ASP A 1 130 ? 18.806 27.980 26.549 1.00 10.22 130 ASP D O 1
ATOM 985 N N . ALA A 1 131 ? 19.953 26.245 25.701 1.00 8.56 131 ALA D N 1
ATOM 986 C CA . ALA A 1 131 ? 19.255 25.283 26.532 1.00 8.36 131 ALA D CA 1
ATOM 987 C C . ALA A 1 131 ? 20.235 24.308 27.156 1.00 8.23 131 ALA D C 1
ATOM 988 O O . ALA A 1 131 ? 21.336 24.081 26.652 1.00 9.09 131 ALA D O 1
ATOM 990 N N . LYS A 1 132 ? 19.793 23.732 28.272 1.00 8.87 132 LYS D N 1
ATOM 991 C CA . LYS A 1 132 ? 20.473 22.659 28.983 1.00 9.71 132 LYS D CA 1
ATOM 992 C C . LYS A 1 132 ? 19.420 21.664 29.427 1.00 9.40 132 LYS D C 1
ATOM 993 O O . LYS A 1 132 ? 18.272 22.030 29.694 1.00 9.51 132 LYS D O 1
ATOM 999 N N . ARG A 1 133 ? 19.837 20.411 29.552 1.00 9.88 133 ARG D N 1
ATOM 1000 C CA . ARG A 1 133 ? 18.980 19.414 30.172 1.00 10.84 133 ARG D CA 1
ATOM 1001 C C . ARG A 1 133 ? 19.132 19.534 31.685 1.00 12.11 133 ARG D C 1
ATOM 1002 O O . ARG A 1 133 ? 20.246 19.439 32.219 1.00 13.92 133 ARG D O 1
ATOM 1010 N N . VAL A 1 134 ? 18.019 19.796 32.362 1.00 11.78 134 VAL D N 1
ATOM 1011 C CA . VAL A 1 134 ? 17.973 20.023 33.800 1.00 12.24 134 VAL D CA 1
ATOM 1012 C C . VAL A 1 134 ? 17.106 18.912 34.367 1.00 12.13 134 VAL D C 1
ATOM 1013 O O . VAL A 1 134 ? 15.893 18.893 34.140 1.00 12.05 134 VAL D O 1
ATOM 1017 N N . ASP A 1 135 ? 17.714 17.983 35.104 1.00 15.73 135 ASP D N 1
ATOM 1018 C CA . ASP A 1 135 ? 16.975 16.843 35.652 1.00 16.91 135 ASP D CA 1
ATOM 1019 C C . ASP A 1 135 ? 16.108 16.183 34.588 1.00 15.23 135 ASP D C 1
ATOM 1020 O O . ASP A 1 135 ? 14.925 15.925 34.796 1.00 17.29 135 ASP D O 1
ATOM 1025 N N . GLY A 1 136 ? 16.677 15.972 33.404 1.00 15.54 136 GLY D N 1
ATOM 1026 C CA . GLY A 1 136 ? 15.936 15.267 32.380 1.00 14.84 136 GLY D CA 1
ATOM 1027 C C . GLY A 1 136 ? 14.994 16.098 31.534 1.00 14.28 136 GLY D C 1
ATOM 1028 O O . GLY A 1 136 ? 14.309 15.531 30.676 1.00 16.04 136 GLY D O 1
ATOM 1029 N N . GLU A 1 137 ? 14.929 17.414 31.739 1.00 12.09 137 GLU D N 1
ATOM 1030 C CA . GLU A 1 137 ? 14.042 18.267 30.959 1.00 10.58 137 GLU D CA 1
ATOM 1031 C C . GLU A 1 137 ? 14.844 19.403 30.356 1.00 9.96 137 GLU D C 1
ATOM 1032 O O . GLU A 1 137 ? 15.591 20.080 31.060 1.00 10.05 137 GLU D O 1
ATOM 1038 N N . PHE A 1 138 ? 14.668 19.638 29.066 1.00 8.86 138 PHE D N 1
ATOM 1039 C CA . PHE A 1 138 ? 15.348 20.757 28.424 1.00 8.51 138 PHE D CA 1
ATOM 1040 C C . PHE A 1 138 ? 14.722 22.067 28.872 1.00 8.40 138 PHE D C 1
ATOM 1041 O O . PHE A 1 138 ? 13.512 22.269 28.726 1.00 9.24 138 PHE D O 1
ATOM 1049 N N . MET A 1 139 ? 15.553 22.966 29.393 1.00 8.66 139 MET D N 1
ATOM 1050 C CA . MET A 1 139 ? 15.119 24.259 29.894 1.00 9.06 139 MET D CA 1
ATOM 1051 C C . MET A 1 139 ? 15.887 25.375 29.210 1.00 7.62 139 MET D C 1
ATOM 1052 O O . MET A 1 139 ? 17.036 25.201 28.804 1.00 9.04 139 MET D O 1
ATOM 1057 N N . VAL A 1 140 ? 15.241 26.522 29.130 1.00 8.74 140 VAL D N 1
ATOM 1058 C CA . VAL A 1 140 ? 15.785 27.709 28.483 1.00 8.66 140 VAL D CA 1
ATOM 1059 C C . VAL A 1 140 ? 16.601 28.503 29.492 1.00 8.48 140 VAL D C 1
ATOM 1060 O O . VAL A 1 140 ? 16.120 28.806 30.593 1.00 9.37 140 VAL D O 1
ATOM 1064 N N . PHE A 1 141 ? 17.825 28.862 29.119 1.00 8.05 141 PHE D N 1
ATOM 1065 C CA . PHE A 1 141 ? 18.713 29.656 29.952 1.00 8.91 141 PHE D CA 1
ATOM 1066 C C . PHE A 1 141 ? 18.975 30.992 29.286 1.00 9.52 141 PHE D C 1
ATOM 1067 O O . PHE A 1 141 ? 19.200 31.053 28.074 1.00 9.82 141 PHE D O 1
ATOM 1075 N N . THR A 1 142 ? 18.953 32.055 30.076 1.00 9.19 142 THR D N 1
ATOM 1076 C CA . THR A 1 142 ? 19.252 33.393 29.593 1.00 10.19 142 THR D CA 1
ATOM 1077 C C . THR A 1 142 ? 20.497 33.926 30.300 1.00 10.65 142 THR D C 1
ATOM 1078 O O . THR A 1 142 ? 21.100 33.252 31.131 1.00 11.21 142 THR D O 1
ATOM 1082 N N . TYR A 1 143 ? 20.897 35.142 29.939 1.00 10.87 143 TYR D N 1
ATOM 1083 C CA . TYR A 1 143 ? 22.069 35.792 30.534 1.00 11.26 143 TYR D CA 1
ATOM 1084 C C . TYR A 1 143 ? 23.322 34.934 30.374 1.00 14.97 143 TYR D C 1
ATOM 1085 O O . TYR A 1 143 ? 23.973 34.556 31.343 1.00 14.12 143 TYR D O 1
ATOM 1094 N N . SER A 1 144 ? 23.633 34.601 29.125 1.00 15.51 144 SER D N 1
ATOM 1095 C CA . SER A 1 144 ? 24.812 33.795 28.807 1.00 17.46 144 SER D CA 1
ATOM 1096 C C . SER A 1 144 ? 24.856 32.509 29.636 1.00 20.97 144 SER D C 1
ATOM 1097 O O . SER A 1 144 ? 25.883 32.145 30.211 1.00 22.22 144 SER D O 1
ATOM 1100 N N . GLY A 1 145 ? 23.713 31.826 29.716 1.00 19.01 145 GLY D N 1
ATOM 1101 C CA . GLY A 1 145 ? 23.643 30.549 30.405 1.00 18.67 145 GLY D CA 1
ATOM 1102 C C . GLY A 1 145 ? 23.679 30.592 31.916 1.00 19.25 145 GLY D C 1
ATOM 1103 O O . GLY A 1 145 ? 23.801 29.539 32.550 1.00 22.32 145 GLY D O 1
ATOM 1104 N N . LYS A 1 146 ? 23.567 31.763 32.527 1.00 19.93 146 LYS D N 1
ATOM 1105 C CA . LYS A 1 146 ? 23.640 31.841 33.977 1.00 19.92 146 LYS D CA 1
ATOM 1106 C C . LYS A 1 146 ? 22.279 31.894 34.652 1.00 18.75 146 LYS D C 1
ATOM 1107 O O . LYS A 1 146 ? 22.217 31.843 35.887 1.00 21.90 146 LYS D O 1
ATOM 1113 N N . LYS A 1 147 ? 21.191 31.992 33.895 1.00 15.06 147 LYS D N 1
ATOM 1114 C CA . LYS A 1 147 ? 19.862 32.029 34.488 1.00 14.34 147 LYS D CA 1
ATOM 1115 C C . LYS A 1 147 ? 19.019 30.919 33.888 1.00 12.26 147 LYS D C 1
ATOM 1116 O O . LYS A 1 147 ? 18.667 30.964 32.702 1.00 11.81 147 LYS D O 1
ATOM 1122 N N . ASN A 1 148 ? 18.689 29.931 34.702 1.00 12.84 148 ASN D N 1
ATOM 1123 C CA . ASN A 1 148 ? 17.641 28.997 34.330 1.00 12.09 148 ASN D CA 1
ATOM 1124 C C . ASN A 1 148 ? 16.314 29.729 34.452 1.00 12.39 148 ASN D C 1
ATOM 1125 O O . ASN A 1 148 ? 15.883 30.065 35.562 1.00 15.76 148 ASN D O 1
ATOM 1130 N N . THR A 1 149 ? 15.661 29.990 33.318 1.00 12.28 149 THR D N 1
ATOM 1131 C CA . THR A 1 149 ? 14.381 30.686 33.338 1.00 13.52 149 THR D CA 1
ATOM 1132 C C . THR A 1 149 ? 13.254 29.829 33.889 1.00 14.86 149 THR D C 1
ATOM 1133 O O . THR A 1 149 ? 12.174 30.365 34.158 1.00 17.03 149 THR D O 1
ATOM 1137 N N . GLY A 1 150 ? 13.456 28.520 34.007 1.00 14.79 150 GLY D N 1
ATOM 1138 C CA . GLY A 1 150 ? 12.367 27.617 34.311 1.00 17.01 150 GLY D CA 1
ATOM 1139 C C . GLY A 1 150 ? 11.368 27.419 33.193 1.00 15.45 150 GLY D C 1
ATOM 1140 O O . GLY A 1 150 ? 10.361 26.726 33.400 1.00 17.12 150 GLY D O 1
ATOM 1141 N N . ILE A 1 151 ? 11.599 28.008 32.019 1.00 12.70 151 ILE D N 1
ATOM 1142 C CA . ILE A 1 151 ? 10.738 27.808 30.861 1.00 11.52 151 ILE D CA 1
ATOM 1143 C C . ILE A 1 151 ? 11.221 26.564 30.140 1.00 9.60 151 ILE D C 1
ATOM 1144 O O . ILE A 1 151 ? 12.415 26.426 29.857 1.00 10.06 151 ILE D O 1
ATOM 1149 N N . LEU A 1 152 ? 10.302 25.659 29.842 1.00 10.49 152 LEU D N 1
ATOM 1150 C CA . LEU A 1 152 ? 10.669 24.466 29.103 1.00 9.58 152 LEU D CA 1
ATOM 1151 C C . LEU A 1 152 ? 10.999 24.829 27.662 1.00 9.74 152 LEU D C 1
ATOM 1152 O O . LEU A 1 152 ? 10.294 25.618 27.026 1.00 8.99 152 LEU D O 1
ATOM 1157 N N . LEU A 1 153 ? 12.080 24.238 27.154 1.00 8.83 153 LEU D N 1
ATOM 1158 C CA . LEU A 1 153 ? 12.456 24.413 25.756 1.00 8.94 153 LEU D CA 1
ATOM 1159 C C . LEU A 1 153 ? 11.283 24.125 24.829 1.00 8.67 153 LEU D C 1
ATOM 1160 O O . LEU A 1 153 ? 11.038 24.872 23.877 1.00 9.60 153 LEU D O 1
ATOM 1165 N N . ARG A 1 154 ? 10.525 23.061 25.117 1.00 9.76 154 ARG D N 1
ATOM 1166 C CA . ARG A 1 154 ? 9.387 22.703 24.279 1.00 10.45 154 ARG D CA 1
ATOM 1167 C C . ARG A 1 154 ? 8.417 23.865 24.146 1.00 10.36 154 ARG D C 1
ATOM 1168 O O . ARG A 1 154 ? 7.973 24.201 23.039 1.00 12.67 154 ARG D O 1
ATOM 1176 N N . ASP A 1 155 ? 8.086 24.500 25.266 1.00 10.94 155 ASP D N 1
ATOM 1177 C CA . ASP A 1 155 ? 7.114 25.582 25.244 1.00 10.93 155 ASP D CA 1
ATOM 1178 C C . ASP A 1 155 ? 7.669 26.811 24.551 1.00 10.98 155 ASP D C 1
ATOM 1179 O O . ASP A 1 155 ? 6.953 27.483 23.798 1.00 10.89 155 ASP D O 1
ATOM 1184 N N . TRP A 1 156 ? 8.940 27.128 24.794 1.00 8.99 156 TRP D N 1
ATOM 1185 C CA . TRP A 1 156 ? 9.498 28.336 24.202 1.00 9.51 156 TRP D CA 1
ATOM 1186 C C . TRP A 1 156 ? 9.643 28.205 22.690 1.00 8.69 156 TRP D C 1
ATOM 1187 O O . TRP A 1 156 ? 9.381 29.164 21.957 1.00 8.98 156 TRP D O 1
ATOM 1198 N N . VAL A 1 157 ? 10.043 27.034 22.202 1.00 8.67 157 VAL D N 1
ATOM 1199 C CA . VAL A 1 157 ? 10.145 26.837 20.758 1.00 8.67 157 VAL D CA 1
ATOM 1200 C C . VAL A 1 157 ? 8.811 27.130 20.085 1.00 9.54 157 VAL D C 1
ATOM 1201 O O . VAL A 1 157 ? 8.742 27.848 19.077 1.00 9.04 157 VAL D O 1
ATOM 1205 N N . VAL A 1 158 ? 7.728 26.577 20.630 1.00 10.86 158 VAL D N 1
ATOM 1206 C CA . VAL A 1 158 ? 6.410 26.785 20.038 1.00 10.93 158 VAL D CA 1
ATOM 1207 C C . VAL A 1 158 ? 6.036 28.261 20.081 1.00 11.48 158 VAL D C 1
ATOM 1208 O O . VAL A 1 158 ? 5.539 28.825 19.094 1.00 11.46 158 VAL D O 1
ATOM 1212 N N . GLU A 1 159 ? 6.299 28.916 21.211 1.00 10.72 159 GLU D N 1
ATOM 1213 C CA . GLU A 1 159 ? 5.984 30.335 21.326 1.00 11.15 159 GLU D CA 1
ATOM 1214 C C . GLU A 1 159 ? 6.784 31.167 20.333 1.00 10.07 159 GLU D C 1
ATOM 1215 O O . GLU A 1 159 ? 6.260 32.119 19.744 1.00 10.18 159 GLU D O 1
ATOM 1221 N N . VAL A 1 160 ? 8.068 30.862 20.169 1.00 9.65 160 VAL D N 1
ATOM 1222 C CA . VAL A 1 160 ? 8.922 31.645 19.284 1.00 9.59 160 VAL D CA 1
ATOM 1223 C C . VAL A 1 160 ? 8.392 31.606 17.858 1.00 9.25 160 VAL D C 1
ATOM 1224 O O . VAL A 1 160 ? 8.358 32.625 17.159 1.00 10.40 160 VAL D O 1
ATOM 1228 N N . GLU A 1 161 ? 7.958 30.437 17.402 1.00 10.07 161 GLU D N 1
ATOM 1229 C CA . GLU A 1 161 ? 7.381 30.381 16.067 1.00 10.01 161 GLU D CA 1
ATOM 1230 C C . GLU A 1 161 ? 6.067 31.151 16.011 1.00 12.03 161 GLU D C 1
ATOM 1231 O O . GLU A 1 161 ? 5.822 31.903 15.059 1.00 11.10 161 GLU D O 1
ATOM 1237 N N . LYS A 1 162 ? 5.222 30.994 17.035 1.00 11.14 162 LYS D N 1
ATOM 1238 C CA . LYS A 1 162 ? 3.961 31.727 17.099 1.00 12.33 162 LYS D CA 1
ATOM 1239 C C . LYS A 1 162 ? 4.194 33.227 17.019 1.00 11.71 162 LYS D C 1
ATOM 1240 O O . LYS A 1 162 ? 3.412 33.950 16.392 1.00 13.41 162 LYS D O 1
ATOM 1246 N N . ARG A 1 163 ? 5.279 33.713 17.623 1.00 11.31 163 ARG D N 1
ATOM 1247 C CA . ARG A 1 163 ? 5.596 35.133 17.631 1.00 12.68 163 ARG D CA 1
ATOM 1248 C C . ARG A 1 163 ? 6.153 35.633 16.308 1.00 11.21 163 ARG D C 1
ATOM 1249 O O . ARG A 1 163 ? 6.325 36.841 16.153 1.00 12.37 163 ARG D O 1
ATOM 1257 N N . GLY A 1 164 ? 6.453 34.752 15.368 1.00 11.87 164 GLY D N 1
ATOM 1258 C CA . GLY A 1 164 ? 6.860 35.165 14.048 1.00 12.30 164 GLY D CA 1
ATOM 1259 C C . GLY A 1 164 ? 8.347 35.152 13.786 1.00 11.18 164 GLY D C 1
ATOM 1260 O O . GLY A 1 164 ? 8.782 35.774 12.811 1.00 11.67 164 GLY D O 1
ATOM 1261 N N . ALA A 1 165 ? 9.143 34.462 14.604 1.00 10.25 165 ALA D N 1
ATOM 1262 C CA . ALA A 1 165 ? 10.561 34.367 14.306 1.00 9.64 165 ALA D CA 1
ATOM 1263 C C . ALA A 1 165 ? 10.776 33.699 12.953 1.00 8.90 165 ALA D C 1
ATOM 1264 O O . ALA A 1 165 ? 9.971 32.881 12.500 1.00 9.92 165 ALA D O 1
ATOM 1266 N N . GLY A 1 166 ? 11.894 34.031 12.321 1.00 8.95 166 GLY D N 1
ATOM 1267 C CA . GLY A 1 166 ? 12.232 33.395 11.069 1.00 9.23 166 GLY D CA 1
ATOM 1268 C C . GLY A 1 166 ? 13.058 32.142 11.230 1.00 8.88 166 GLY D C 1
ATOM 1269 O O . GLY A 1 166 ? 12.957 31.231 10.410 1.00 9.47 166 GLY D O 1
ATOM 1270 N N . GLU A 1 167 ? 13.871 32.069 12.282 1.00 9.08 167 GLU D N 1
ATOM 1271 C CA . GLU A 1 167 ? 14.776 30.945 12.469 1.00 7.88 167 GLU D CA 1
ATOM 1272 C C . GLU A 1 167 ? 15.067 30.834 13.950 1.00 7.41 167 GLU D C 1
ATOM 1273 O O . GLU A 1 167 ? 14.978 31.821 14.693 1.00 8.60 167 GLU D O 1
ATOM 1279 N N . ILE A 1 168 ? 15.448 29.632 14.375 1.00 7.52 168 ILE D N 1
ATOM 1280 C CA . ILE A 1 168 ? 15.874 29.383 15.744 1.00 7.34 168 ILE D CA 1
ATOM 1281 C C . ILE A 1 168 ? 17.336 28.986 15.708 1.00 7.34 168 ILE D C 1
ATOM 1282 O O . ILE A 1 168 ? 17.712 28.065 14.968 1.00 9.60 168 ILE D O 1
ATOM 1287 N N . LEU A 1 169 ? 18.154 29.679 16.487 1.00 7.47 169 LEU D N 1
ATOM 1288 C CA . LEU A 1 169 ? 19.556 29.337 16.648 1.00 7.71 169 LEU D CA 1
ATOM 1289 C C . LEU A 1 169 ? 19.637 28.593 17.976 1.00 7.25 169 LEU D C 1
ATOM 1290 O O . LEU A 1 169 ? 19.506 29.202 19.045 1.00 7.93 169 LEU D O 1
ATOM 1295 N N . LEU A 1 170 ? 19.807 27.280 17.911 1.00 7.14 170 LEU D N 1
ATOM 1296 C CA . LEU A 1 170 ? 19.626 26.406 19.059 1.00 7.49 170 LEU D CA 1
ATOM 1297 C C . LEU A 1 170 ? 21.000 26.009 19.566 1.00 7.41 170 LEU D C 1
ATOM 1298 O O . LEU A 1 170 ? 21.693 25.211 18.927 1.00 8.40 170 LEU D O 1
ATOM 1303 N N . THR A 1 171 ? 21.385 26.542 20.720 1.00 8.30 171 THR D N 1
ATOM 1304 C CA . THR A 1 171 ? 22.709 26.302 21.271 1.00 9.02 171 THR D CA 1
ATOM 1305 C C . THR A 1 171 ? 22.608 25.379 22.471 1.00 9.31 171 THR D C 1
ATOM 1306 O O . THR A 1 171 ? 21.877 25.659 23.427 1.00 9.30 171 THR D O 1
ATOM 1310 N N . SER A 1 172 ? 23.359 24.294 22.431 1.00 9.33 172 SER D N 1
ATOM 1311 C CA . SER A 1 172 ? 23.535 23.459 23.605 1.00 9.42 172 SER D CA 1
ATOM 1312 C C . SER A 1 172 ? 24.740 23.992 24.361 1.00 9.38 172 SER D C 1
ATOM 1313 O O . SER A 1 172 ? 25.887 23.753 23.978 1.00 9.21 172 SER D O 1
ATOM 1316 N N . ILE A 1 173 ? 24.467 24.751 25.426 1.00 10.32 173 ILE D N 1
ATOM 1317 C CA . ILE A 1 173 ? 25.540 25.353 26.221 1.00 11.12 173 ILE D CA 1
ATOM 1318 C C . ILE A 1 173 ? 26.549 24.296 26.626 1.00 9.51 173 ILE D C 1
ATOM 1319 O O . ILE A 1 173 ? 27.761 24.518 26.593 1.00 10.52 173 ILE D O 1
ATOM 1324 N N . ASP A 1 174 ? 26.061 23.126 26.997 1.00 9.18 174 ASP D N 1
ATOM 1325 C CA . ASP A 1 174 ? 26.919 22.145 27.629 1.00 9.21 174 ASP D CA 1
ATOM 1326 C C . ASP A 1 174 ? 27.783 21.398 26.633 1.00 10.58 174 ASP D C 1
ATOM 1327 O O . ASP A 1 174 ? 28.684 20.664 27.063 1.00 11.79 174 ASP D O 1
ATOM 1332 N N . ARG A 1 175 ? 27.542 21.576 25.325 1.00 9.83 175 ARG D N 1
ATOM 1333 C CA . ARG A 1 175 ? 28.456 21.079 24.302 1.00 10.39 175 ARG D CA 1
ATOM 1334 C C . ARG A 1 175 ? 29.298 22.179 23.672 1.00 10.17 175 ARG D C 1
ATOM 1335 O O . ARG A 1 175 ? 30.301 21.879 23.020 1.00 10.37 175 ARG D O 1
ATOM 1347 N N . ASP A 1 176 ? 28.906 23.435 23.837 1.00 10.27 176 ASP D N 1
ATOM 1348 C CA . ASP A 1 176 ? 29.555 24.544 23.155 1.00 10.32 176 ASP D CA 1
ATOM 1349 C C . ASP A 1 176 ? 31.038 24.596 23.504 1.00 11.61 176 ASP D C 1
ATOM 1350 O O . ASP A 1 176 ? 31.412 24.607 24.682 1.00 11.25 176 ASP D O 1
ATOM 1355 N N . GLY A 1 177 ? 31.883 24.599 22.481 1.00 10.09 177 GLY D N 1
ATOM 1356 C CA . GLY A 1 177 ? 33.317 24.661 22.628 1.00 10.29 177 GLY D CA 1
ATOM 1357 C C . GLY A 1 177 ? 33.987 23.354 22.983 1.00 9.97 177 GLY D C 1
ATOM 1358 O O . GLY A 1 177 ? 35.222 23.319 23.072 1.00 12.06 177 GLY D O 1
ATOM 1359 N N . THR A 1 178 ? 33.227 22.283 23.178 1.00 10.01 178 THR D N 1
ATOM 1360 C CA . THR A 1 178 ? 33.834 21.046 23.649 1.00 10.33 178 THR D CA 1
ATOM 1361 C C . THR A 1 178 ? 34.400 20.196 22.532 1.00 10.29 178 THR D C 1
ATOM 1362 O O . THR A 1 178 ? 35.170 19.268 22.816 1.00 11.04 178 THR D O 1
ATOM 1366 N N . LYS A 1 179 ? 34.027 20.475 21.281 1.00 9.92 179 LYS D N 1
ATOM 1367 C CA . LYS A 1 179 ? 34.435 19.684 20.128 1.00 10.96 179 LYS D CA 1
ATOM 1368 C C . LYS A 1 179 ? 33.977 18.239 20.237 1.00 9.98 179 LYS D C 1
ATOM 1369 O O . LYS A 1 179 ? 34.485 17.366 19.525 1.00 13.30 179 LYS D O 1
ATOM 1375 N N . SER A 1 180 ? 32.995 17.970 21.080 1.00 11.00 180 SER D N 1
ATOM 1376 C CA . SER A 1 180 ? 32.533 16.615 21.340 1.00 12.42 180 SER D CA 1
ATOM 1377 C C . SER A 1 180 ? 31.342 16.221 20.479 1.00 11.59 180 SER D C 1
ATOM 1378 O O . SER A 1 180 ? 30.863 15.087 20.598 1.00 13.71 180 SER D O 1
ATOM 1381 N N . GLY A 1 181 ? 30.856 17.123 19.631 1.00 10.98 181 GLY D N 1
ATOM 1382 C CA . GLY A 1 181 ? 29.696 16.846 18.814 1.00 10.59 181 GLY D CA 1
ATOM 1383 C C . GLY A 1 181 ? 28.535 17.751 19.153 1.00 9.22 181 GLY D C 1
ATOM 1384 O O . GLY A 1 181 ? 28.428 18.260 20.274 1.00 10.04 181 GLY D O 1
ATOM 1385 N N . TYR A 1 182 ? 27.675 17.993 18.171 1.00 9.57 182 TYR D N 1
ATOM 1386 C CA . TYR A 1 182 ? 26.452 18.719 18.441 1.00 9.44 182 TYR D CA 1
ATOM 1387 C C . TYR A 1 182 ? 25.553 17.906 19.361 1.00 9.80 182 TYR D C 1
ATOM 1388 O O . TYR A 1 182 ? 25.659 16.680 19.464 1.00 9.95 182 TYR D O 1
ATOM 1397 N N . ASP A 1 183 ? 24.636 18.603 20.016 1.00 9.13 183 ASP D N 1
ATOM 1398 C CA . ASP A 1 183 ? 23.659 17.968 20.892 1.00 9.75 183 ASP D CA 1
ATOM 1399 C C . ASP A 1 183 ? 22.514 17.469 20.023 1.00 9.34 183 ASP D C 1
ATOM 1400 O O . ASP A 1 183 ? 21.456 18.091 19.896 1.00 9.41 183 ASP D O 1
ATOM 1405 N N . THR A 1 184 ? 22.729 16.299 19.421 1.00 9.86 184 THR D N 1
ATOM 1406 C CA . THR A 1 184 ? 21.736 15.782 18.488 1.00 9.60 184 THR D CA 1
ATOM 1407 C C . THR A 1 184 ? 20.443 15.408 19.190 1.00 10.49 184 THR D C 1
ATOM 1408 O O . THR A 1 184 ? 19.371 15.500 18.589 1.00 10.30 184 THR D O 1
ATOM 1412 N N . GLU A 1 185 ? 20.516 14.984 20.453 1.00 10.26 185 GLU D N 1
ATOM 1413 C CA . GLU A 1 185 ? 19.291 14.749 21.205 1.00 13.08 185 GLU D CA 1
ATOM 1414 C C . GLU A 1 185 ? 18.465 16.023 21.308 1.00 10.25 185 GLU D C 1
ATOM 1415 O O . GLU A 1 185 ? 17.244 15.998 21.132 1.00 10.46 185 GLU D O 1
ATOM 1421 N N . MET A 1 186 ? 19.117 17.152 21.582 1.00 9.85 186 MET D N 1
ATOM 1422 C CA . MET A 1 186 ? 18.387 18.411 21.652 1.00 9.10 186 MET D CA 1
ATOM 1423 C C . MET A 1 186 ? 17.809 18.800 20.303 1.00 8.68 186 MET D C 1
ATOM 1424 O O . MET A 1 186 ? 16.668 19.271 20.226 1.00 8.99 186 MET D O 1
ATOM 1429 N N . ILE A 1 187 ? 18.591 18.631 19.238 1.00 8.78 187 ILE D N 1
ATOM 1430 C CA . ILE A 1 187 ? 18.108 18.989 17.913 1.00 8.65 187 ILE D CA 1
ATOM 1431 C C . ILE A 1 187 ? 16.886 18.157 17.561 1.00 9.14 187 ILE D C 1
ATOM 1432 O O . ILE A 1 187 ? 15.877 18.685 17.085 1.00 9.24 187 ILE D O 1
ATOM 1437 N N . ARG A 1 188 ? 16.964 16.840 17.804 1.00 9.32 188 ARG D N 1
ATOM 1438 C CA . ARG A 1 188 ? 15.852 15.945 17.499 1.00 10.33 188 ARG D CA 1
ATOM 1439 C C . ARG A 1 188 ? 14.629 16.300 18.321 1.00 10.41 188 ARG D C 1
ATOM 1440 O O . ARG A 1 188 ? 13.492 16.137 17.868 1.00 10.82 188 ARG D O 1
ATOM 1448 N N . PHE A 1 189 ? 14.852 16.727 19.561 1.00 9.71 189 PHE D N 1
ATOM 1449 C CA . PHE A 1 189 ? 13.756 17.122 20.433 1.00 9.72 189 PHE D CA 1
ATOM 1450 C C . PHE A 1 189 ? 13.020 18.328 19.872 1.00 9.76 189 PHE D C 1
ATOM 1451 O O . PHE A 1 189 ? 11.788 18.392 19.918 1.00 10.65 189 PHE D O 1
ATOM 1459 N N . VAL A 1 190 ? 13.765 19.303 19.351 1.00 9.56 190 VAL D N 1
ATOM 1460 C CA . VAL A 1 190 ? 13.171 20.538 18.859 1.00 9.42 190 VAL D CA 1
ATOM 1461 C C . VAL A 1 190 ? 12.536 20.355 17.489 1.00 9.47 190 VAL D C 1
ATOM 1462 O O . VAL A 1 190 ? 11.537 21.009 17.183 1.00 10.09 190 VAL D O 1
ATOM 1466 N N . ARG A 1 191 ? 13.095 19.480 16.653 1.00 9.20 191 ARG D N 1
ATOM 1467 C CA . ARG A 1 191 ? 12.670 19.382 15.256 1.00 9.45 191 ARG D CA 1
ATOM 1468 C C . ARG A 1 191 ? 11.170 19.236 15.065 1.00 9.69 191 ARG D C 1
ATOM 1469 O O . ARG A 1 191 ? 10.612 19.949 14.213 1.00 10.60 191 ARG D O 1
ATOM 1477 N N . PRO A 1 192 ? 10.461 18.354 15.773 1.00 11.30 192 PRO D N 1
ATOM 1478 C CA . PRO A 1 192 ? 9.021 18.212 15.517 1.00 11.67 192 PRO D CA 1
ATOM 1479 C C . PRO A 1 192 ? 8.201 19.348 16.068 1.00 12.60 192 PRO D C 1
ATOM 1480 O O . PRO A 1 192 ? 7.004 19.434 15.756 1.00 14.98 192 PRO D O 1
ATOM 1484 N N . LEU A 1 193 ? 8.801 20.234 16.856 1.00 10.13 193 LEU D N 1
ATOM 1485 C CA . LEU A 1 193 ? 8.065 21.299 17.515 1.00 11.88 193 LEU D CA 1
ATOM 1486 C C . LEU A 1 193 ? 7.965 22.565 16.688 1.00 12.12 193 LEU D C 1
ATOM 1487 O O . LEU A 1 193 ? 7.222 23.475 17.067 1.00 15.12 193 LEU D O 1
ATOM 1492 N N . THR A 1 194 ? 8.704 22.666 15.589 1.00 11.94 194 THR D N 1
ATOM 1493 C CA . THR A 1 194 ? 8.720 23.897 14.824 1.00 11.62 194 THR D CA 1
ATOM 1494 C C . THR A 1 194 ? 8.934 23.575 13.355 1.00 10.90 194 THR D C 1
ATOM 1495 O O . THR A 1 194 ? 9.616 22.610 13.006 1.00 11.42 194 THR D O 1
ATOM 1499 N N . THR A 1 195 ? 8.356 24.413 12.505 1.00 10.74 195 THR D N 1
ATOM 1500 C CA . THR A 1 195 ? 8.605 24.363 11.074 1.00 11.95 195 THR D CA 1
ATOM 1501 C C . THR A 1 195 ? 9.732 25.290 10.661 1.00 11.21 195 THR D C 1
ATOM 1502 O O . THR A 1 195 ? 10.106 25.305 9.487 1.00 12.67 195 THR D O 1
ATOM 1506 N N . LEU A 1 196 ? 10.257 26.084 11.585 1.00 9.96 196 LEU D N 1
ATOM 1507 C CA . LEU A 1 196 ? 11.260 27.068 11.241 1.00 9.33 196 LEU D CA 1
ATOM 1508 C C . LEU A 1 196 ? 12.600 26.405 11.010 1.00 9.97 196 LEU D C 1
ATOM 1509 O O . LEU A 1 196 ? 12.874 25.330 11.543 1.00 9.77 196 LEU D O 1
ATOM 1514 N N . PRO A 1 197 ? 13.464 27.038 10.232 1.00 9.23 197 PRO D N 1
ATOM 1515 C CA . PRO A 1 197 ? 14.838 26.553 10.133 1.00 9.69 197 PRO D CA 1
ATOM 1516 C C . PRO A 1 197 ? 15.505 26.574 11.496 1.00 8.36 197 PRO D C 1
ATOM 1517 O O . PRO A 1 197 ? 15.397 27.546 12.250 1.00 8.94 197 PRO D O 1
ATOM 1521 N N . ILE A 1 198 ? 16.181 25.479 11.806 1.00 7.82 198 ILE D N 1
ATOM 1522 C CA . ILE A 1 198 ? 16.938 25.331 13.036 1.00 7.90 198 ILE D CA 1
ATOM 1523 C C . ILE A 1 198 ? 18.410 25.405 12.687 1.00 7.96 198 ILE D C 1
ATOM 1524 O O . ILE A 1 198 ? 18.912 24.596 11.895 1.00 8.32 198 ILE D O 1
ATOM 1529 N N . ILE A 1 199 ? 19.097 26.377 13.276 1.00 7.55 199 ILE D N 1
ATOM 1530 C CA . ILE A 1 199 ? 20.546 26.467 13.190 1.00 7.69 199 ILE D CA 1
ATOM 1531 C C . ILE A 1 199 ? 21.081 25.795 14.440 1.00 7.81 199 ILE D C 1
ATOM 1532 O O . ILE A 1 199 ? 20.918 26.319 15.545 1.00 7.99 199 ILE D O 1
ATOM 1537 N N . ALA A 1 200 ? 21.730 24.655 14.280 1.00 7.86 200 ALA D N 1
ATOM 1538 C CA . ALA A 1 200 ? 22.312 23.979 15.423 1.00 8.71 200 ALA D CA 1
ATOM 1539 C C . ALA A 1 200 ? 23.648 24.615 15.758 1.00 7.74 200 ALA D C 1
ATOM 1540 O O . ALA A 1 200 ? 24.442 24.921 14.866 1.00 8.25 200 ALA D O 1
ATOM 1542 N N . SER A 1 201 ? 23.912 24.787 17.053 1.00 8.59 201 SER D N 1
ATOM 1543 C CA . SER A 1 201 ? 25.139 25.440 17.473 1.00 8.71 201 SER D CA 1
ATOM 1544 C C . SER A 1 201 ? 25.682 24.815 18.747 1.00 7.88 201 SER D C 1
ATOM 1545 O O . SER A 1 201 ? 24.947 24.570 19.707 1.00 8.80 201 SER D O 1
ATOM 1548 N N . GLY A 1 202 ? 26.990 24.605 18.743 1.00 8.71 202 GLY D N 1
ATOM 1549 C CA . GLY A 1 202 ? 27.707 24.212 19.934 1.00 8.92 202 GLY D CA 1
ATOM 1550 C C . GLY A 1 202 ? 28.113 22.754 19.894 1.00 8.71 202 GLY D C 1
ATOM 1551 O O . GLY A 1 202 ? 27.267 21.856 19.913 1.00 10.05 202 GLY D O 1
ATOM 1552 N N . GLY A 1 203 ? 29.414 22.514 19.844 1.00 8.44 203 GLY D N 1
ATOM 1553 C CA . GLY A 1 203 ? 29.955 21.173 19.929 1.00 9.60 203 GLY D CA 1
ATOM 1554 C C . GLY A 1 203 ? 30.709 20.694 18.712 1.00 9.96 203 GLY D C 1
ATOM 1555 O O . GLY A 1 203 ? 31.394 19.661 18.808 1.00 10.24 203 GLY D O 1
ATOM 1556 N N . ALA A 1 204 ? 30.621 21.365 17.562 1.00 9.34 204 ALA D N 1
ATOM 1557 C CA . ALA A 1 204 ? 31.259 20.827 16.369 1.00 9.78 204 ALA D CA 1
ATOM 1558 C C . ALA A 1 204 ? 32.754 20.635 16.595 1.00 9.88 204 ALA D C 1
ATOM 1559 O O . ALA A 1 204 ? 33.442 21.536 17.081 1.00 10.00 204 ALA D O 1
ATOM 1561 N N . GLY A 1 205 ? 33.254 19.463 16.215 1.00 10.67 205 GLY D N 1
ATOM 1562 C CA . GLY A 1 205 ? 34.664 19.150 16.342 1.00 12.24 205 GLY D CA 1
ATOM 1563 C C . GLY A 1 205 ? 35.234 18.497 15.094 1.00 12.80 205 GLY D C 1
ATOM 1564 O O . GLY A 1 205 ? 36.428 18.632 14.811 1.00 14.32 205 GLY D O 1
ATOM 1565 N N . LYS A 1 206 ? 34.401 17.790 14.329 1.00 13.59 206 LYS D N 1
ATOM 1566 C CA . LYS A 1 206 ? 34.873 17.077 13.147 1.00 12.92 206 LYS D CA 1
ATOM 1567 C C . LYS A 1 206 ? 33.744 17.004 12.127 1.00 12.49 206 LYS D C 1
ATOM 1568 O O . LYS A 1 206 ? 32.575 17.217 12.451 1.00 12.62 206 LYS D O 1
ATOM 1574 N N . MET A 1 207 ? 34.105 16.672 10.883 1.00 13.24 207 MET D N 1
ATOM 1575 C CA . MET A 1 207 ? 33.118 16.677 9.803 1.00 12.97 207 MET D CA 1
ATOM 1576 C C . MET A 1 207 ? 31.909 15.811 10.123 1.00 12.50 207 MET D C 1
ATOM 1577 O O . MET A 1 207 ? 30.765 16.204 9.867 1.00 12.79 207 MET D O 1
ATOM 1582 N N . GLU A 1 208 ? 32.134 14.630 10.690 1.00 12.14 208 GLU D N 1
ATOM 1583 C CA . GLU A 1 208 ? 31.021 13.732 10.966 1.00 12.84 208 GLU D CA 1
ATOM 1584 C C . GLU A 1 208 ? 30.001 14.362 11.911 1.00 11.02 208 GLU D C 1
ATOM 1585 O O . GLU A 1 208 ? 28.810 14.039 11.844 1.00 11.80 208 GLU D O 1
ATOM 1591 N N . HIS A 1 209 ? 30.437 15.266 12.796 1.00 11.70 209 HIS D N 1
ATOM 1592 C CA . HIS A 1 209 ? 29.489 15.911 13.701 1.00 11.00 209 HIS D CA 1
ATOM 1593 C C . HIS A 1 209 ? 28.456 16.702 12.924 1.00 10.11 209 HIS D C 1
ATOM 1594 O O . HIS A 1 209 ? 27.284 16.759 13.307 1.00 10.36 209 HIS D O 1
ATOM 1601 N N . PHE A 1 210 ? 28.890 17.352 11.848 1.00 10.13 210 PHE D N 1
ATOM 1602 C CA . PHE A 1 210 ? 27.962 18.093 11.009 1.00 9.64 210 PHE D CA 1
ATOM 1603 C C . PHE A 1 210 ? 26.933 17.163 10.397 1.00 9.23 210 PHE D C 1
ATOM 1604 O O . PHE A 1 210 ? 25.744 17.482 10.362 1.00 9.58 210 PHE D O 1
ATOM 1612 N N . LEU A 1 211 ? 27.377 16.004 9.897 1.00 9.90 211 LEU D N 1
ATOM 1613 C CA . LEU A 1 211 ? 26.437 15.037 9.342 1.00 10.10 211 LEU D CA 1
ATOM 1614 C C . LEU A 1 211 ? 25.388 14.659 10.371 1.00 9.85 211 LEU D C 1
ATOM 1615 O O . LEU A 1 211 ? 24.187 14.650 10.078 1.00 9.93 211 LEU D O 1
ATOM 1620 N N . GLU A 1 212 ? 25.822 14.373 11.598 1.00 9.53 212 GLU D N 1
ATOM 1621 C CA . GLU A 1 212 ? 24.865 13.982 12.627 1.00 9.70 212 GLU D CA 1
ATOM 1622 C C . GLU A 1 212 ? 23.871 15.104 12.925 1.00 9.43 212 GLU D C 1
ATOM 1623 O O . GLU A 1 212 ? 22.688 14.843 13.172 1.00 10.25 212 GLU D O 1
ATOM 1629 N N . ALA A 1 213 ? 24.335 16.360 12.942 1.00 9.32 213 ALA D N 1
ATOM 1630 C CA . ALA A 1 213 ? 23.422 17.470 13.204 1.00 9.48 213 ALA D CA 1
ATOM 1631 C C . ALA A 1 213 ? 22.349 17.553 12.130 1.00 9.02 213 ALA D C 1
ATOM 1632 O O . ALA A 1 213 ? 21.163 17.745 12.427 1.00 9.10 213 ALA D O 1
ATOM 1634 N N . PHE A 1 214 ? 22.748 17.399 10.869 1.00 9.29 214 PHE D N 1
ATOM 1635 C CA . PHE A 1 214 ? 21.770 17.433 9.786 1.00 9.66 214 PHE D CA 1
ATOM 1636 C C . PHE A 1 214 ? 20.835 16.231 9.834 1.00 9.37 214 PHE D C 1
ATOM 1637 O O . PHE A 1 214 ? 19.622 16.369 9.632 1.00 10.45 214 PHE D O 1
ATOM 1645 N N . LEU A 1 215 ? 21.366 15.049 10.149 1.00 9.79 215 LEU D N 1
ATOM 1646 C CA . LEU A 1 215 ? 20.490 13.885 10.265 1.00 10.81 215 LEU D CA 1
ATOM 1647 C C . LEU A 1 215 ? 19.502 14.039 11.409 1.00 10.95 215 LEU D C 1
ATOM 1648 O O . LEU A 1 215 ? 18.405 13.477 11.356 1.00 12.40 215 LEU D O 1
ATOM 1653 N N . ALA A 1 216 ? 19.855 14.808 12.435 1.00 10.25 216 ALA D N 1
ATOM 1654 C CA . ALA A 1 216 ? 18.954 15.071 13.549 1.00 11.91 216 ALA D CA 1
ATOM 1655 C C . ALA A 1 216 ? 17.882 16.091 13.208 1.00 11.22 216 ALA D C 1
ATOM 1656 O O . ALA A 1 216 ? 16.947 16.270 13.999 1.00 12.56 216 ALA D O 1
ATOM 1658 N N . GLY A 1 217 ? 17.998 16.763 12.072 1.00 11.36 217 GLY D N 1
ATOM 1659 C CA . GLY A 1 217 ? 16.976 17.689 11.631 1.00 12.03 217 GLY D CA 1
ATOM 1660 C C . GLY A 1 217 ? 17.425 19.130 11.521 1.00 10.43 217 GLY D C 1
ATOM 1661 O O . GLY A 1 217 ? 16.595 19.982 11.172 1.00 10.82 217 GLY D O 1
ATOM 1662 N N . ALA A 1 218 ? 18.686 19.459 11.799 1.00 8.84 218 ALA D N 1
ATOM 1663 C CA . ALA A 1 218 ? 19.125 20.837 11.653 1.00 7.74 218 ALA D CA 1
ATOM 1664 C C . ALA A 1 218 ? 19.009 21.257 10.200 1.00 8.20 218 ALA D C 1
ATOM 1665 O O . ALA A 1 218 ? 19.207 20.457 9.270 1.00 8.79 218 ALA D O 1
ATOM 1667 N N . ASP A 1 219 ? 18.703 22.530 10.002 1.00 8.39 219 ASP D N 1
ATOM 1668 C CA . ASP A 1 219 ? 18.747 23.125 8.677 1.00 8.28 219 ASP D CA 1
ATOM 1669 C C . ASP A 1 219 ? 20.039 23.859 8.404 1.00 7.61 219 ASP D C 1
ATOM 1670 O O . ASP A 1 219 ? 20.377 24.092 7.239 1.00 8.99 219 ASP D O 1
ATOM 1675 N N . ALA A 1 220 ? 20.749 24.240 9.456 1.00 7.85 220 ALA D N 1
ATOM 1676 C CA . ALA A 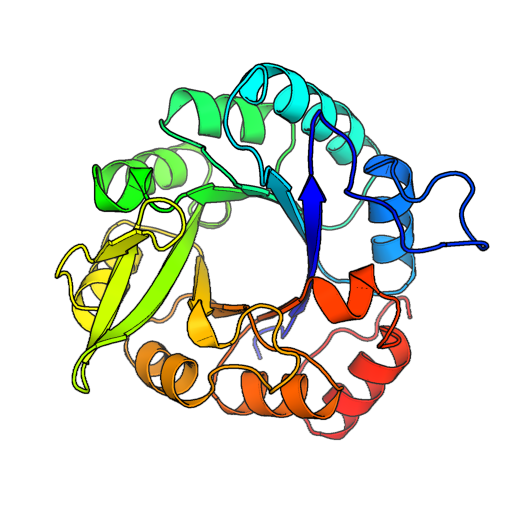1 220 ? 22.050 24.856 9.323 1.00 7.63 220 ALA D CA 1
ATOM 1677 C C . ALA A 1 220 ? 22.882 24.400 10.504 1.00 6.94 220 ALA D C 1
ATOM 1678 O O . ALA A 1 220 ? 22.354 24.068 11.566 1.00 8.40 220 ALA D O 1
ATOM 1680 N N . ALA A 1 221 ? 24.186 24.383 10.297 1.00 7.60 221 ALA D N 1
ATOM 1681 C CA . ALA A 1 221 ? 25.139 24.047 11.337 1.00 7.97 221 ALA D CA 1
ATOM 1682 C C . ALA A 1 221 ? 26.049 25.242 11.538 1.00 8.04 221 ALA D C 1
ATOM 1683 O O . ALA A 1 221 ? 26.761 25.653 10.617 1.00 9.25 221 ALA D O 1
ATOM 1685 N N . LEU A 1 222 ? 26.004 25.810 12.731 1.00 8.08 222 LEU D N 1
ATOM 1686 C CA . LEU A 1 222 ? 26.863 26.913 13.115 1.00 8.49 222 LEU D CA 1
ATOM 1687 C C . LEU A 1 222 ? 28.047 26.355 13.882 1.00 8.32 222 LEU D C 1
ATOM 1688 O O . LEU A 1 222 ? 27.901 25.445 14.707 1.00 8.44 222 LEU D O 1
ATOM 1693 N N . ALA A 1 223 ? 29.222 26.912 13.628 1.00 9.26 223 ALA D N 1
ATOM 1694 C CA . ALA A 1 223 ? 30.387 26.508 14.389 1.00 9.45 223 ALA D CA 1
ATOM 1695 C C . ALA A 1 223 ? 31.308 27.698 14.544 1.00 9.51 223 ALA D C 1
ATOM 1696 O O . ALA A 1 223 ? 31.440 28.536 13.643 1.00 9.72 223 ALA D O 1
ATOM 1698 N N . ALA A 1 224 ? 31.927 27.762 15.713 1.00 10.56 224 ALA D N 1
ATOM 1699 C CA . ALA A 1 224 ? 32.940 28.752 16.024 1.00 11.03 224 ALA D CA 1
ATOM 1700 C C . ALA A 1 224 ? 34.313 28.101 16.069 1.00 11.84 224 ALA D C 1
ATOM 1701 O O . ALA A 1 224 ? 35.151 28.377 15.214 1.00 13.49 224 ALA D O 1
ATOM 1703 N N . SER A 1 225 ? 34.528 27.184 17.018 1.00 12.21 225 SER D N 1
ATOM 1704 C CA . SER A 1 225 ? 35.859 26.631 17.270 1.00 12.30 225 SER D CA 1
ATOM 1705 C C . SER A 1 225 ? 36.505 26.042 16.020 1.00 12.26 225 SER D C 1
ATOM 1706 O O . SER A 1 225 ? 37.676 26.315 15.735 1.00 14.54 225 SER D O 1
ATOM 1709 N N . VAL A 1 226 ? 35.783 25.200 15.279 1.00 13.02 226 VAL D N 1
ATOM 1710 C CA . VAL A 1 226 ? 36.458 24.485 14.196 1.00 14.29 226 VAL D CA 1
ATOM 1711 C C . VAL A 1 226 ? 36.917 25.419 13.090 1.00 13.87 226 VAL D C 1
ATOM 1712 O O . VAL A 1 226 ? 37.842 25.079 12.346 1.00 18.20 226 VAL D O 1
ATOM 1716 N N . PHE A 1 227 ? 36.278 26.576 12.937 1.00 13.57 227 PHE D N 1
ATOM 1717 C CA . PHE A 1 227 ? 36.764 27.557 11.980 1.00 14.32 227 PHE D CA 1
ATOM 1718 C C . PHE A 1 227 ? 37.751 28.519 12.629 1.00 15.73 227 PHE D C 1
ATOM 1719 O O . PHE A 1 227 ? 38.783 28.845 12.033 1.00 18.87 227 PHE D O 1
ATOM 1727 N N . HIS A 1 228 ? 37.473 28.928 13.870 1.00 15.69 228 HIS D N 1
ATOM 1728 C CA . HIS A 1 228 ? 38.368 29.823 14.598 1.00 16.69 228 HIS D CA 1
ATOM 1729 C C . HIS A 1 228 ? 39.754 29.207 14.762 1.00 18.50 228 HIS D C 1
ATOM 1730 O O . HIS A 1 228 ? 40.770 29.861 14.503 1.00 21.18 228 HIS D O 1
ATOM 1737 N N . PHE A 1 229 ? 39.814 27.942 15.175 1.00 17.46 229 PHE D N 1
ATOM 1738 C CA . PHE A 1 229 ? 41.075 27.238 15.375 1.00 18.78 229 PHE D CA 1
ATOM 1739 C C . PHE A 1 229 ? 41.576 26.540 14.114 1.00 19.50 229 PHE D C 1
ATOM 1740 O O . PHE A 1 229 ? 42.577 25.818 14.179 1.00 20.59 229 PHE D O 1
ATOM 1748 N N . ARG A 1 230 ? 40.911 26.748 12.974 1.00 18.79 230 ARG D N 1
ATOM 1749 C CA . ARG A 1 230 ? 41.306 26.165 11.686 1.00 17.44 230 ARG D CA 1
ATOM 1750 C C . ARG A 1 230 ? 41.447 24.643 11.759 1.00 21.04 230 ARG D C 1
ATOM 1751 O O . ARG A 1 230 ? 42.470 24.067 11.375 1.00 22.71 230 ARG D O 1
ATOM 1759 N N . GLU A 1 231 ? 40.387 23.984 12.227 1.00 16.88 231 GLU D N 1
ATOM 1760 C CA . GLU A 1 231 ? 40.374 22.540 12.418 1.00 17.41 231 GLU D CA 1
ATOM 1761 C C . GLU A 1 231 ? 39.621 21.782 11.332 1.00 19.90 231 GLU D C 1
ATOM 1762 O O . GLU A 1 231 ? 39.806 20.566 11.209 1.00 22.79 231 GLU D O 1
ATOM 1768 N N . ILE A 1 232 ? 38.786 22.456 10.548 1.00 19.36 232 ILE D N 1
ATOM 1769 C CA . ILE A 1 232 ? 38.003 21.812 9.500 1.00 18.17 232 ILE D CA 1
ATOM 1770 C C . ILE A 1 232 ? 38.058 22.681 8.255 1.00 21.91 232 ILE D C 1
ATOM 1771 O O . ILE A 1 232 ? 37.923 23.907 8.334 1.00 23.72 232 ILE D O 1
ATOM 1776 N N . ASP A 1 233 ? 38.243 22.042 7.101 1.00 21.08 233 ASP D N 1
ATOM 1777 C CA . ASP A 1 233 ? 38.210 22.731 5.820 1.00 19.88 233 ASP D CA 1
ATOM 1778 C C . ASP A 1 233 ? 36.780 22.761 5.297 1.00 18.95 233 ASP D C 1
ATOM 1779 O O . ASP A 1 233 ? 36.106 21.727 5.260 1.00 18.49 233 ASP D O 1
ATOM 1784 N N . VAL A 1 234 ? 36.326 23.943 4.880 1.00 19.75 234 VAL D N 1
ATOM 1785 C CA . VAL A 1 234 ? 34.920 24.114 4.520 1.00 19.41 234 VAL D CA 1
ATOM 1786 C C . VAL A 1 234 ? 34.573 23.312 3.267 1.00 16.43 234 VAL D C 1
ATOM 1787 O O . VAL A 1 234 ? 33.544 22.631 3.213 1.00 18.63 234 VAL D O 1
ATOM 1791 N N . ARG A 1 235 ? 35.419 23.388 2.238 1.00 21.24 235 ARG D N 1
ATOM 1792 C CA . ARG A 1 235 ? 35.138 22.637 1.018 1.00 19.66 235 ARG D CA 1
ATOM 1793 C C . ARG A 1 235 ? 35.136 21.139 1.278 1.00 18.37 235 ARG D C 1
ATOM 1794 O O . ARG A 1 235 ? 34.244 20.423 0.806 1.00 21.10 235 ARG D O 1
ATOM 1802 N N . GLU A 1 236 ? 36.127 20.647 2.024 1.00 20.75 236 GLU D N 1
ATOM 1803 C CA . GLU A 1 236 ? 36.157 19.225 2.341 1.00 21.60 236 GLU D CA 1
ATOM 1804 C C . GLU A 1 236 ? 34.898 18.810 3.102 1.00 18.56 236 GLU D C 1
ATOM 1805 O O . GLU A 1 236 ? 34.305 17.760 2.824 1.00 18.24 236 GLU D O 1
ATOM 1811 N N . LEU A 1 237 ? 34.462 19.645 4.047 1.00 16.90 237 LEU D N 1
ATOM 1812 C CA . LEU A 1 237 ? 33.251 19.365 4.814 1.00 15.88 237 LEU D CA 1
ATOM 1813 C C . LEU A 1 237 ? 32.027 19.276 3.906 1.00 14.65 237 LEU D C 1
ATOM 1814 O O . LEU A 1 237 ? 31.232 18.335 3.999 1.00 14.70 237 LEU D O 1
ATOM 1819 N N . LYS A 1 238 ? 31.841 20.264 3.035 1.00 13.75 238 LYS D N 1
ATOM 1820 C CA . LYS A 1 238 ? 30.666 20.251 2.169 1.00 14.93 238 LYS D CA 1
ATOM 1821 C C . LYS A 1 238 ? 30.678 19.060 1.217 1.00 15.44 238 LYS D C 1
ATOM 1822 O O . LYS A 1 238 ? 29.634 18.447 0.962 1.00 14.27 238 LYS D O 1
ATOM 1828 N N . GLU A 1 239 ? 31.850 18.715 0.675 1.00 16.68 239 GLU D N 1
ATOM 1829 C CA . GLU A 1 239 ? 31.924 17.551 -0.204 1.00 16.08 239 GLU D CA 1
ATOM 1830 C C . GLU A 1 239 ? 31.510 16.283 0.528 1.00 17.64 239 GLU D C 1
ATOM 1831 O O . GLU A 1 239 ? 30.752 15.467 -0.005 1.00 16.31 239 GLU D O 1
ATOM 1837 N N . TYR A 1 240 ? 31.995 16.108 1.757 1.00 15.64 240 TYR D N 1
ATOM 1838 C CA . TYR A 1 240 ? 31.613 14.951 2.556 1.00 16.84 240 TYR D CA 1
ATOM 1839 C C . TYR A 1 240 ? 30.114 14.939 2.824 1.00 15.15 240 TYR D C 1
ATOM 1840 O O . TYR A 1 240 ? 29.461 13.899 2.699 1.00 15.53 240 TYR D O 1
ATOM 1849 N N . LEU A 1 241 ? 29.549 16.093 3.188 1.00 12.86 241 LEU D N 1
ATOM 1850 C CA . LEU A 1 241 ? 28.124 16.151 3.491 1.00 12.61 241 LEU D CA 1
ATOM 1851 C C . LEU A 1 241 ? 27.286 15.849 2.260 1.00 14.46 241 LEU D C 1
ATOM 1852 O O . LEU A 1 241 ? 26.298 15.112 2.338 1.00 14.71 241 LEU D O 1
ATOM 1857 N N . LYS A 1 242 ? 27.657 16.424 1.117 1.00 14.63 242 LYS D N 1
ATOM 1858 C CA . LYS A 1 242 ? 26.910 16.153 -0.107 1.00 16.68 242 LYS D CA 1
ATOM 1859 C C . LYS A 1 242 ? 26.974 14.675 -0.468 1.00 20.30 242 LYS D C 1
ATOM 1860 O O . LYS A 1 242 ? 25.974 14.091 -0.898 1.00 18.95 242 LYS D O 1
ATOM 1866 N N . LYS A 1 243 ? 28.134 14.045 -0.260 1.00 17.63 243 LYS D N 1
ATOM 1867 C CA . LYS A 1 243 ? 28.275 12.616 -0.529 1.00 20.81 243 LYS D CA 1
ATOM 1868 C C . LYS A 1 243 ? 27.328 11.789 0.330 1.00 22.29 243 LYS D C 1
ATOM 1869 O O . LYS A 1 243 ? 26.914 10.695 -0.073 1.00 26.06 243 LYS D O 1
ATOM 1875 N N . HIS A 1 244 ? 26.968 12.289 1.512 1.00 20.01 244 HIS D N 1
ATOM 1876 C CA . HIS A 1 244 ? 26.080 11.584 2.423 1.00 21.07 244 HIS D CA 1
ATOM 1877 C C . HIS A 1 244 ? 24.645 12.094 2.355 1.00 20.57 244 HIS D C 1
ATOM 1878 O O . HIS A 1 244 ? 23.871 11.884 3.295 1.00 24.62 244 HIS D O 1
ATOM 1885 N N . GLY A 1 245 ? 24.276 12.756 1.260 1.00 21.91 245 GLY D N 1
ATOM 1886 C CA . GLY A 1 245 ? 22.897 13.106 1.005 1.00 22.60 245 GLY D CA 1
ATOM 1887 C C . GLY A 1 245 ? 22.429 14.435 1.560 1.00 21.16 245 GLY D C 1
ATOM 1888 O O . GLY A 1 245 ? 21.258 14.785 1.362 1.00 22.63 245 GLY D O 1
ATOM 1889 N N . VAL A 1 246 ? 23.294 15.190 2.235 1.00 15.96 246 VAL D N 1
ATOM 1890 C CA . VAL A 1 246 ? 22.894 16.465 2.821 1.00 14.59 246 VAL D CA 1
ATOM 1891 C C . VAL A 1 246 ? 22.927 17.538 1.745 1.00 12.25 246 VAL D C 1
ATOM 1892 O O . VAL A 1 246 ? 23.928 17.692 1.032 1.00 15.35 246 VAL D O 1
ATOM 1896 N N . ASN A 1 247 ? 21.855 18.327 1.664 1.00 13.78 247 ASN D N 1
ATOM 1897 C CA . ASN A 1 247 ? 21.676 19.281 0.568 1.00 14.41 247 ASN D CA 1
ATOM 1898 C C . ASN A 1 247 ? 22.425 20.596 0.812 1.00 12.15 247 ASN D C 1
ATOM 1899 O O . ASN A 1 247 ? 21.847 21.679 0.856 1.00 13.07 247 ASN D O 1
ATOM 1904 N N . VAL A 1 248 ? 23.749 20.487 0.915 1.00 12.87 248 VAL D N 1
ATOM 1905 C CA . VAL A 1 248 ? 24.604 21.667 0.974 1.00 13.38 248 VAL D CA 1
ATOM 1906 C C . VAL A 1 248 ? 24.839 22.212 -0.432 1.00 13.07 248 VAL D C 1
ATOM 1907 O O . VAL A 1 248 ? 24.692 21.510 -1.442 1.00 15.67 248 VAL D O 1
ATOM 1911 N N . ARG A 1 249 ? 25.237 23.477 -0.489 1.00 14.64 249 ARG D N 1
ATOM 1912 C CA . ARG A 1 249 ? 25.519 24.162 -1.741 1.00 16.35 249 ARG D CA 1
ATOM 1913 C C . ARG A 1 249 ? 27.001 24.008 -2.057 1.00 15.19 249 ARG D C 1
ATOM 1914 O O . ARG A 1 249 ? 27.856 24.459 -1.286 1.00 15.60 249 ARG D O 1
ATOM 1922 N N . LEU A 1 250 ? 27.305 23.366 -3.188 1.00 14.79 250 LEU D N 1
ATOM 1923 C CA . LEU A 1 250 ? 28.686 23.215 -3.628 1.00 16.25 250 LEU D CA 1
ATOM 1924 C C . LEU A 1 250 ? 29.112 24.299 -4.607 1.00 18.38 250 LEU D C 1
ATOM 1925 O O . LEU A 1 250 ? 30.305 24.394 -4.913 1.00 20.97 250 LEU D O 1
ATOM 1930 N N . GLU A 1 251 ? 28.165 25.089 -5.117 1.00 19.93 251 GLU D N 1
ATOM 1931 C CA . GLU A 1 251 ? 28.482 26.219 -5.983 1.00 24.72 251 GLU D CA 1
ATOM 1932 C C . GLU A 1 251 ? 29.576 27.081 -5.371 1.00 26.68 251 GLU D C 1
ATOM 1933 O O . GLU A 1 251 ? 29.568 27.362 -4.171 1.00 33.32 251 GLU D O 1
ATOM 1939 N N . GLY A 1 252 ? 30.517 27.507 -6.210 1.00 31.16 252 GLY D N 1
ATOM 1940 C CA . GLY A 1 252 ? 31.543 28.437 -5.797 1.00 35.20 252 GLY D CA 1
ATOM 1941 C C . GLY A 1 252 ? 32.691 27.844 -5.011 1.00 38.99 252 GLY D C 1
ATOM 1942 O O . GLY A 1 252 ? 33.606 28.588 -4.634 1.00 39.90 252 GLY D O 1
ATOM 1943 N N . LEU A 1 253 ? 32.679 26.542 -4.744 1.00 33.18 253 LEU D N 1
ATOM 1944 C CA . LEU A 1 253 ? 33.794 25.905 -4.051 1.00 36.35 253 LEU D CA 1
ATOM 1945 C C . LEU A 1 253 ? 34.960 25.681 -5.007 1.00 38.77 253 LEU D C 1
ATOM 1946 O O . LEU A 1 253 ? 36.085 25.427 -4.578 1.00 40.00 253 LEU D O 1
#

B-factor: mean 18.03, std 9.18, range [6.94, 59.58]

Nearest PDB structures (foldseek):
  1thf-assembly1_D-2  TM=1.004E+00  e=2.431E-51  Thermotoga maritima
  5tql-assembly2_B  TM=9.865E-01  e=1.332E-45  Thermotoga maritima MSB8
  2a0n-assembly1_A  TM=9.832E-01  e=8.949E-45  Thermotoga maritima
  7qc6-assembly1_A  TM=9.837E-01  e=2.059E-44  Thermotoga maritima MSB8
  5d2w-assembly1_A  TM=9.836E-01  e=1.027E-43  synthetic construct